Protein AF-A0A131YX85-F1 (afdb_monomer)

Nearest PDB structures (foldseek):
  8dk2-assembly1_D  TM=3.775E-01  e=1.292E+00  Pseudomonas aeruginosa PA14
  6ixg-assembly1_A  TM=3.673E-01  e=2.300E+00  Homo sapiens
  4wpe-assembly1_A-2  TM=2.202E-01  e=3.673E-01  Saccharomyces cerevisiae S288C
  6iko-assembly1_A  TM=3.487E-01  e=5.049E+00  Mus musculus
  8tn6-assembly1_C  TM=2.633E-01  e=2.837E+00  synthetic construct

Structure (mmCIF, N/CA/C/O backbone):
data_AF-A0A131YX85-F1
#
_entry.id   AF-A0A131YX85-F1
#
loop_
_atom_site.group_PDB
_atom_site.id
_atom_site.type_symbol
_atom_site.label_atom_id
_atom_site.label_alt_id
_atom_site.label_comp_id
_atom_site.label_asym_id
_atom_site.label_entity_id
_atom_site.label_seq_id
_atom_site.pdbx_PDB_ins_code
_atom_site.Cartn_x
_atom_site.Cartn_y
_atom_site.Cartn_z
_atom_site.occupancy
_atom_site.B_iso_or_equiv
_atom_site.auth_seq_id
_atom_site.auth_comp_id
_atom_site.auth_asym_id
_atom_site.auth_atom_id
_atom_site.pdbx_PDB_model_num
ATOM 1 N N . MET A 1 1 ? 19.824 -62.284 60.567 1.00 41.75 1 MET A N 1
ATOM 2 C CA . MET A 1 1 ? 19.293 -60.992 60.083 1.00 41.75 1 MET A CA 1
ATOM 3 C C . MET A 1 1 ? 18.328 -61.321 58.950 1.00 41.75 1 MET A C 1
ATOM 5 O O . MET A 1 1 ? 18.791 -61.709 57.891 1.00 41.75 1 MET A O 1
ATOM 9 N N . ALA A 1 2 ? 17.061 -61.621 59.259 1.00 42.94 2 ALA A N 1
ATOM 10 C CA . ALA A 1 2 ? 15.958 -60.656 59.433 1.00 42.94 2 ALA A CA 1
ATOM 11 C C . ALA A 1 2 ? 15.642 -59.951 58.097 1.00 42.94 2 ALA A C 1
ATOM 13 O O . ALA A 1 2 ? 16.543 -59.382 57.503 1.00 42.94 2 ALA A O 1
ATOM 14 N N . GLY A 1 3 ? 14.432 -59.958 57.547 1.00 40.06 3 GLY A N 1
ATOM 15 C CA . GLY A 1 3 ? 13.124 -60.400 58.019 1.00 40.06 3 GLY A CA 1
ATOM 16 C C . GLY A 1 3 ? 12.151 -60.382 56.831 1.00 40.06 3 GLY A C 1
ATOM 17 O O . GLY A 1 3 ? 12.438 -59.784 55.798 1.00 40.06 3 GLY A O 1
ATOM 18 N N . GLY A 1 4 ? 11.067 -61.137 56.973 1.00 39.84 4 GLY A N 1
ATOM 19 C CA . GLY A 1 4 ? 10.181 -61.584 55.903 1.00 39.84 4 GLY A CA 1
ATOM 20 C C . GLY A 1 4 ? 9.127 -60.594 55.352 1.00 39.84 4 GLY A C 1
ATOM 21 O O . GLY A 1 4 ? 9.205 -59.395 55.603 1.00 39.84 4 GLY A O 1
ATOM 22 N N . PRO A 1 5 ? 8.165 -61.144 54.573 1.00 71.44 5 PRO A N 1
ATOM 23 C CA . PRO A 1 5 ? 7.165 -60.491 53.696 1.00 71.44 5 PRO A CA 1
ATOM 24 C C . PRO A 1 5 ? 5.841 -60.244 54.493 1.00 71.44 5 PRO A C 1
ATOM 26 O O . PRO A 1 5 ? 5.974 -60.281 55.718 1.00 71.44 5 PRO A O 1
ATOM 29 N N . PRO A 1 6 ? 4.595 -60.001 53.974 1.00 61.91 6 PRO A N 1
ATOM 30 C CA . PRO A 1 6 ? 3.836 -60.679 52.885 1.00 61.91 6 PRO A CA 1
ATOM 31 C C . PRO A 1 6 ? 2.929 -59.673 52.078 1.00 61.91 6 PRO A C 1
ATOM 33 O O . PRO A 1 6 ? 3.099 -58.474 52.225 1.00 61.91 6 PRO A O 1
ATOM 36 N N . ASP A 1 7 ? 2.052 -59.964 51.105 1.00 42.88 7 ASP A N 1
ATOM 37 C CA . ASP A 1 7 ? 0.915 -60.885 51.126 1.00 42.88 7 ASP A CA 1
ATOM 38 C C . ASP A 1 7 ? 0.253 -61.097 49.742 1.00 42.88 7 ASP A C 1
ATOM 40 O O . ASP A 1 7 ? 0.271 -60.258 48.843 1.00 42.88 7 ASP A O 1
ATOM 44 N N . ARG A 1 8 ? -0.332 -62.290 49.625 1.00 42.41 8 ARG A N 1
ATOM 45 C CA . ARG A 1 8 ? -1.108 -62.929 48.534 1.00 42.41 8 ARG A CA 1
ATOM 46 C C . ARG A 1 8 ? -2.593 -62.442 48.549 1.00 42.41 8 ARG A C 1
ATOM 48 O O . ARG A 1 8 ? -2.890 -61.607 49.392 1.00 42.41 8 ARG A O 1
ATOM 55 N N . PRO A 1 9 ? -3.582 -62.983 47.771 1.00 49.41 9 PRO A N 1
ATOM 56 C CA . PRO A 1 9 ? -3.557 -64.124 46.843 1.00 49.41 9 PRO A CA 1
ATOM 57 C C . PRO A 1 9 ? -4.313 -63.980 45.493 1.00 49.41 9 PRO A C 1
ATOM 59 O O . PRO A 1 9 ? -5.070 -63.064 45.197 1.00 49.41 9 PRO A O 1
ATOM 62 N N . ALA A 1 10 ? -4.106 -65.043 44.714 1.00 38.31 10 ALA A N 1
ATOM 63 C CA . ALA A 1 10 ? -4.745 -65.519 43.495 1.00 38.31 10 ALA A CA 1
ATOM 64 C C . ALA A 1 10 ? -6.287 -65.614 43.458 1.00 38.31 10 ALA A C 1
ATOM 66 O O . ALA A 1 10 ? -6.910 -66.030 44.429 1.00 38.31 10 ALA A O 1
ATOM 67 N N . ARG A 1 11 ? -6.853 -65.498 42.243 1.00 37.72 11 ARG A N 1
ATOM 68 C CA . ARG A 1 11 ? -7.584 -66.591 41.549 1.00 37.72 11 ARG A CA 1
ATOM 69 C C . ARG A 1 11 ? -8.113 -66.119 40.185 1.00 37.72 11 ARG A C 1
ATOM 71 O O . ARG A 1 11 ? -9.105 -65.409 40.109 1.00 37.72 11 ARG A O 1
ATOM 78 N N . ARG A 1 12 ? -7.531 -66.607 39.087 1.00 35.62 12 ARG A N 1
ATOM 79 C CA . ARG A 1 12 ? -8.253 -66.775 37.813 1.00 35.62 12 ARG A CA 1
ATOM 80 C C . ARG A 1 12 ? -7.951 -68.168 37.280 1.00 35.62 12 ARG A C 1
ATOM 82 O O . ARG A 1 12 ? -6.865 -68.435 36.778 1.00 35.62 12 ARG A O 1
ATOM 89 N N . ARG A 1 13 ? -8.909 -69.078 37.459 1.00 40.47 13 ARG A N 1
ATOM 90 C CA . ARG A 1 13 ? -8.958 -70.360 36.756 1.00 40.47 13 ARG A CA 1
ATOM 91 C C . ARG A 1 13 ? -9.956 -70.221 35.605 1.00 40.47 13 ARG A C 1
ATOM 93 O O . ARG A 1 13 ? -11.100 -69.866 35.843 1.00 40.47 13 ARG A O 1
ATOM 100 N N . ARG A 1 14 ? -9.418 -70.437 34.402 1.00 37.84 14 ARG A N 1
ATOM 101 C CA . ARG A 1 14 ? -9.971 -71.064 33.186 1.00 37.84 14 ARG A CA 1
ATOM 102 C C . ARG A 1 14 ? -11.501 -71.097 33.002 1.00 37.84 14 ARG A C 1
ATOM 104 O O . ARG A 1 14 ? -12.204 -71.696 33.805 1.00 37.84 14 ARG A O 1
ATOM 111 N N . ALA A 1 15 ? -11.943 -70.575 31.854 1.00 44.00 15 ALA A N 1
ATOM 112 C CA . ALA A 1 15 ? -13.148 -71.023 31.144 1.00 44.00 15 ALA A CA 1
ATOM 113 C C . ALA A 1 15 ? -12.957 -72.464 30.612 1.00 44.00 15 ALA A C 1
ATOM 115 O O . ALA A 1 15 ? -11.804 -72.909 30.510 1.00 44.00 15 ALA A O 1
ATOM 116 N N . PRO A 1 16 ? -14.047 -73.196 30.309 1.00 51.34 16 PRO A N 1
ATOM 117 C CA . PRO A 1 16 ? -14.487 -73.266 28.905 1.00 51.34 16 PRO A CA 1
ATOM 118 C C . PRO A 1 16 ? -16.015 -73.410 28.657 1.00 51.34 16 PRO A C 1
ATOM 120 O O . PRO A 1 16 ? -16.741 -73.989 29.456 1.00 51.34 16 PRO A O 1
ATOM 123 N N . ASP A 1 17 ? -16.433 -72.854 27.514 1.00 33.94 17 ASP A N 1
ATOM 124 C CA . ASP A 1 17 ? -17.321 -73.361 26.443 1.00 33.94 17 ASP A CA 1
ATOM 125 C C . ASP A 1 17 ? -18.718 -73.999 26.696 1.00 33.94 17 ASP A C 1
ATOM 127 O O . ASP A 1 17 ? -18.818 -75.162 27.070 1.00 33.94 17 ASP A O 1
ATOM 131 N N . SER A 1 18 ? -19.749 -73.253 26.226 1.00 36.59 18 SER A N 1
ATOM 132 C CA . SER A 1 18 ? -20.886 -73.645 25.328 1.00 36.59 18 SER A CA 1
ATOM 133 C C . SER A 1 18 ? -22.015 -74.596 25.811 1.00 36.59 18 SER A C 1
ATOM 135 O O . SER A 1 18 ? -21.764 -75.410 26.692 1.00 36.59 18 SER A O 1
ATOM 137 N N . PRO A 1 19 ? -23.212 -74.687 25.151 1.00 52.66 19 PRO A N 1
ATOM 138 C CA . PRO A 1 19 ? -24.032 -73.774 24.298 1.00 52.66 19 PRO A CA 1
ATOM 139 C C . PRO A 1 19 ? -25.564 -73.857 24.688 1.00 52.66 19 PRO A C 1
ATOM 141 O O . PRO A 1 19 ? -25.837 -74.117 25.855 1.00 52.66 19 PRO A O 1
ATOM 144 N N . PRO A 1 20 ? -26.590 -73.851 23.789 1.00 52.00 20 PRO A N 1
ATOM 145 C CA . PRO A 1 20 ? -27.111 -72.860 22.814 1.00 52.00 20 PRO A CA 1
ATOM 146 C C . PRO A 1 20 ? -28.596 -72.441 23.065 1.00 52.00 20 PRO A C 1
ATOM 148 O O . PRO A 1 20 ? -29.259 -73.029 23.910 1.00 52.00 20 PRO A O 1
ATOM 151 N N . ALA A 1 21 ? -29.125 -71.494 22.257 1.00 34.28 21 ALA A N 1
ATOM 152 C CA . ALA A 1 21 ? -30.491 -71.433 21.652 1.00 34.28 21 ALA A CA 1
ATOM 153 C C . ALA A 1 21 ? -31.109 -70.016 21.690 1.00 34.28 21 ALA A C 1
ATOM 155 O O . ALA A 1 21 ? -30.924 -69.318 22.675 1.00 34.28 21 ALA A O 1
ATOM 156 N N . VAL A 1 22 ? -31.942 -69.511 20.771 1.00 34.50 22 VAL A N 1
ATOM 157 C CA . VAL A 1 22 ? -32.331 -69.733 19.358 1.00 34.50 22 VAL A CA 1
ATOM 158 C C . VAL A 1 22 ? -33.184 -68.491 18.989 1.00 34.50 22 VAL A C 1
ATOM 160 O O . VAL A 1 22 ? -33.892 -67.974 19.848 1.00 34.50 22 VAL A O 1
ATOM 163 N N . GLY A 1 23 ? -33.165 -68.065 17.716 1.00 32.31 23 GLY A N 1
ATOM 164 C CA . GLY A 1 23 ? -34.171 -67.175 17.092 1.00 32.31 23 GLY A CA 1
ATOM 165 C C . GLY A 1 23 ? -33.588 -65.835 16.630 1.00 32.31 23 GLY A C 1
ATOM 166 O O . GLY A 1 23 ? -33.359 -64.950 17.440 1.00 32.31 23 GLY A O 1
ATOM 167 N N . VAL A 1 24 ? -33.144 -65.667 15.377 1.00 38.16 24 VAL A N 1
ATOM 168 C CA . VAL A 1 24 ? -33.956 -65.402 14.165 1.00 38.16 24 VAL A CA 1
ATOM 169 C C . VAL A 1 24 ? -35.067 -64.387 14.434 1.00 38.16 24 VAL A C 1
ATOM 171 O O . VAL A 1 24 ? -36.087 -64.817 14.944 1.00 38.16 24 VAL A O 1
ATOM 174 N N . VAL A 1 25 ? -34.903 -63.112 14.035 1.00 36.34 25 VAL A N 1
ATOM 175 C CA . VAL A 1 25 ? -35.778 -62.439 13.043 1.00 36.34 25 VAL A CA 1
ATOM 176 C C . VAL A 1 25 ? -35.140 -61.143 12.496 1.00 36.34 25 VAL A C 1
ATOM 178 O O . VAL A 1 25 ? -34.625 -60.326 13.247 1.00 36.34 25 VAL A O 1
ATOM 181 N N . ALA A 1 26 ? -35.237 -61.003 11.170 1.00 35.31 26 ALA A N 1
ATOM 182 C CA . ALA A 1 26 ? -35.429 -59.807 10.339 1.00 35.31 26 ALA A CA 1
ATOM 183 C C . ALA A 1 26 ? -34.634 -58.507 10.583 1.00 35.31 26 ALA A C 1
ATOM 185 O O . ALA A 1 26 ? -34.803 -57.781 11.557 1.00 35.31 26 ALA A O 1
ATOM 186 N N . ALA A 1 27 ? -33.899 -58.145 9.529 1.00 38.91 27 ALA A N 1
ATOM 187 C CA . ALA A 1 27 ? -33.447 -56.800 9.228 1.00 38.91 27 ALA A CA 1
ATOM 188 C C . ALA A 1 27 ? -34.619 -55.802 9.177 1.00 38.91 27 ALA A C 1
ATOM 190 O O . ALA A 1 27 ? -35.550 -55.965 8.388 1.00 38.91 27 ALA A O 1
ATOM 191 N N . VAL A 1 28 ? -34.507 -54.732 9.962 1.00 37.94 28 VAL A N 1
ATOM 192 C CA . VAL A 1 28 ? -35.213 -53.467 9.750 1.00 37.94 28 VAL A CA 1
ATOM 193 C C . VAL A 1 28 ? -34.148 -52.381 9.664 1.00 37.94 28 VAL A C 1
ATOM 195 O O . VAL A 1 28 ? -33.242 -52.291 10.490 1.00 37.94 28 VAL A O 1
ATOM 198 N N . SER A 1 29 ? -34.202 -51.633 8.572 1.00 38.41 29 SER A N 1
ATOM 199 C CA . SER A 1 29 ? -33.261 -50.586 8.211 1.00 38.41 29 SER A CA 1
ATOM 200 C C . SER A 1 29 ? -33.495 -49.342 9.070 1.00 38.41 29 SER A C 1
ATOM 202 O O . SER A 1 29 ? -34.350 -48.528 8.740 1.00 38.41 29 SER A O 1
ATOM 204 N N . ASP A 1 30 ? -32.710 -49.163 10.130 1.00 34.19 30 ASP A N 1
ATOM 205 C CA . ASP A 1 30 ? -32.675 -47.901 10.872 1.00 34.19 30 ASP A CA 1
ATOM 206 C C . ASP A 1 30 ? -31.654 -46.952 10.236 1.00 34.19 30 ASP A C 1
ATOM 208 O O . ASP A 1 30 ? -30.456 -46.960 10.519 1.00 34.19 30 ASP A O 1
ATOM 212 N N . THR A 1 31 ? -32.147 -46.116 9.325 1.00 39.97 31 THR A N 1
ATOM 213 C CA . THR A 1 31 ? -31.456 -44.899 8.896 1.00 39.97 31 THR A CA 1
ATOM 214 C C . THR A 1 31 ? -31.424 -43.897 10.056 1.00 39.97 31 THR A C 1
ATOM 216 O O . THR A 1 31 ? -32.495 -43.517 10.538 1.00 39.97 31 THR A O 1
ATOM 219 N N . PRO A 1 32 ? -30.258 -43.382 10.486 1.00 40.50 32 PRO A N 1
ATOM 220 C CA . PRO A 1 32 ? -30.223 -42.268 11.421 1.00 40.50 32 PRO A CA 1
ATOM 221 C C . PRO A 1 32 ? -30.638 -40.984 10.690 1.00 40.50 32 PRO A C 1
ATOM 223 O O . PRO A 1 32 ? -29.873 -40.402 9.916 1.00 40.50 32 PRO A O 1
ATOM 226 N N . THR A 1 33 ? -31.871 -40.534 10.935 1.00 39.78 33 THR A N 1
ATOM 227 C CA . THR A 1 33 ? -32.371 -39.221 10.511 1.00 39.78 33 THR A CA 1
ATOM 228 C C . THR A 1 33 ? -31.504 -38.136 11.141 1.00 39.78 33 THR A C 1
ATOM 230 O O . THR A 1 33 ? -31.651 -37.773 12.305 1.00 39.78 33 THR A O 1
ATOM 233 N N . THR A 1 34 ? -30.565 -37.625 10.352 1.00 45.34 34 THR A N 1
ATOM 234 C CA . THR A 1 34 ? -29.759 -36.455 10.694 1.00 45.34 34 THR A CA 1
ATOM 235 C C . THR A 1 34 ? -30.680 -35.230 10.656 1.00 45.34 34 THR A C 1
ATOM 237 O O . THR A 1 34 ? -31.347 -35.025 9.636 1.00 45.34 34 THR A O 1
ATOM 240 N N . PRO A 1 35 ? -30.772 -34.404 11.713 1.00 41.81 35 PRO A N 1
ATOM 241 C CA . PRO A 1 35 ? -31.587 -33.200 11.650 1.00 41.81 35 PRO A CA 1
ATOM 242 C C . PRO A 1 35 ? -31.006 -32.243 10.601 1.00 41.81 35 PRO A C 1
ATOM 244 O O . PRO A 1 35 ? -29.828 -31.886 10.631 1.00 41.81 35 PRO A O 1
ATOM 247 N N . ARG A 1 36 ? -31.854 -31.854 9.641 1.00 43.75 36 ARG A N 1
ATOM 248 C CA . ARG A 1 36 ? -31.554 -30.859 8.603 1.00 43.75 36 ARG A CA 1
ATOM 249 C C . ARG A 1 36 ? -31.080 -29.549 9.255 1.00 43.75 36 ARG A C 1
ATOM 251 O O . ARG A 1 36 ? -31.761 -29.062 10.158 1.00 43.75 36 ARG A O 1
ATOM 258 N N . PRO A 1 37 ? -29.989 -28.926 8.779 1.00 42.47 37 PRO A N 1
ATOM 259 C CA . PRO A 1 37 ? -29.620 -27.593 9.228 1.00 42.47 37 PRO A CA 1
ATOM 260 C C . PRO A 1 37 ? -30.680 -26.587 8.761 1.00 42.47 37 PRO A C 1
ATOM 262 O O . PRO A 1 37 ? -31.010 -26.502 7.577 1.00 42.47 37 PRO A O 1
ATOM 265 N N . VAL A 1 38 ? -31.229 -25.843 9.718 1.00 45.50 38 VAL A N 1
ATOM 266 C CA . VAL A 1 38 ? -32.149 -24.726 9.488 1.00 45.50 38 VAL A CA 1
ATOM 267 C C . VAL A 1 38 ? -31.410 -23.643 8.685 1.00 45.50 38 VAL A C 1
ATOM 269 O O . VAL A 1 38 ? -30.264 -23.332 9.024 1.00 45.50 38 VAL A O 1
ATOM 272 N N . PRO A 1 39 ? -32.008 -23.049 7.634 1.00 40.41 39 PRO A N 1
ATOM 273 C CA . PRO A 1 39 ? -31.365 -21.974 6.891 1.00 40.41 39 PRO A CA 1
ATOM 274 C C . PRO A 1 39 ? -31.172 -20.768 7.812 1.00 40.41 39 PRO A C 1
ATOM 276 O O . PRO A 1 39 ? -32.140 -20.161 8.269 1.00 40.41 39 PRO A O 1
ATOM 279 N N . LEU A 1 40 ? -29.918 -20.416 8.095 1.00 41.22 40 LEU A N 1
ATOM 280 C CA . LEU A 1 40 ? -29.587 -19.158 8.752 1.00 41.22 40 LEU A CA 1
ATOM 281 C C . LEU A 1 40 ? -30.067 -18.018 7.852 1.00 41.22 40 LEU A C 1
ATOM 283 O O . LEU A 1 40 ? -29.498 -17.763 6.786 1.00 41.22 40 LEU A O 1
ATOM 287 N N . HIS A 1 41 ? -31.128 -17.343 8.295 1.00 43.66 41 HIS A N 1
ATOM 288 C CA . HIS A 1 41 ? -31.527 -16.046 7.776 1.00 43.66 41 HIS A CA 1
ATOM 289 C C . HIS A 1 41 ? -30.284 -15.171 7.625 1.00 43.66 41 HIS A C 1
ATOM 291 O O . HIS A 1 41 ? -29.481 -15.045 8.552 1.00 43.66 41 HIS A O 1
ATOM 297 N N . HIS A 1 42 ? -30.123 -14.603 6.432 1.00 42.81 42 HIS A N 1
ATOM 298 C CA . HIS A 1 42 ? -29.085 -13.638 6.115 1.00 42.81 42 HIS A CA 1
ATOM 299 C C . HIS A 1 42 ? -29.148 -12.494 7.127 1.00 42.81 42 HIS A C 1
ATOM 301 O O . HIS A 1 42 ? -29.971 -11.589 7.010 1.00 42.81 42 HIS A O 1
ATOM 307 N N . GLN A 1 43 ? -28.291 -12.552 8.146 1.00 39.66 43 GLN A N 1
ATOM 308 C CA . GLN A 1 43 ? -28.036 -11.406 8.994 1.00 39.66 43 GLN A CA 1
ATOM 309 C C . GLN A 1 43 ? -27.352 -10.373 8.112 1.00 39.66 43 GLN A C 1
ATOM 311 O O . GLN A 1 43 ? -26.188 -10.517 7.730 1.00 39.66 43 GLN A O 1
ATOM 316 N N . SER A 1 44 ? -28.123 -9.361 7.733 1.00 42.94 44 SER A N 1
ATOM 317 C CA . SER A 1 44 ? -27.642 -8.154 7.088 1.00 42.94 44 SER A CA 1
ATOM 318 C C . SER A 1 44 ? -26.395 -7.672 7.821 1.00 42.94 44 SER A C 1
ATOM 320 O O . SER A 1 44 ? -26.433 -7.371 9.015 1.00 42.94 44 SER A O 1
ATOM 322 N N . ARG A 1 45 ? -25.277 -7.648 7.092 1.00 38.19 45 ARG A N 1
ATOM 323 C CA . ARG A 1 45 ? -23.991 -7.093 7.514 1.00 38.19 45 ARG A CA 1
ATOM 324 C C . ARG A 1 45 ? -24.246 -5.782 8.271 1.00 38.19 45 ARG A C 1
ATOM 326 O O . ARG A 1 45 ? -24.851 -4.892 7.673 1.00 38.19 45 ARG A O 1
ATOM 333 N N . PRO A 1 46 ? -23.815 -5.626 9.538 1.00 41.03 46 PRO A N 1
ATOM 334 C CA . PRO A 1 46 ? -23.983 -4.362 10.235 1.00 41.03 46 PRO A CA 1
ATOM 335 C C . PRO A 1 46 ? -23.265 -3.286 9.422 1.00 41.03 46 PRO A C 1
ATOM 337 O O . PRO A 1 46 ? -22.050 -3.347 9.213 1.00 41.03 46 PRO A O 1
ATOM 340 N N . SER A 1 47 ? -24.043 -2.344 8.889 1.00 45.66 47 SER A N 1
ATOM 341 C CA . SER A 1 47 ? -23.527 -1.183 8.183 1.00 45.66 47 SER A CA 1
ATOM 342 C C . SER A 1 47 ? -22.591 -0.450 9.134 1.00 45.66 47 SER A C 1
ATOM 344 O O . SER A 1 47 ? -23.010 -0.005 10.206 1.00 45.66 47 SER A O 1
ATOM 346 N N . LEU A 1 48 ? -21.313 -0.376 8.763 1.00 52.19 48 LEU A N 1
ATOM 347 C CA . LEU A 1 48 ? -20.325 0.426 9.471 1.00 52.19 48 LEU A CA 1
ATOM 348 C C . LEU A 1 48 ? -20.882 1.852 9.631 1.00 52.19 48 LEU A C 1
ATOM 350 O O . LEU A 1 48 ? -21.442 2.377 8.665 1.00 52.19 48 LEU A O 1
ATOM 354 N N . PRO A 1 49 ? -20.750 2.485 10.810 1.00 47.88 49 PRO A N 1
ATOM 355 C CA . PRO A 1 49 ? -21.084 3.895 10.940 1.00 47.88 49 PRO A CA 1
ATOM 356 C C . PRO A 1 49 ? -20.260 4.681 9.917 1.00 47.88 49 PRO A C 1
ATOM 358 O O . PRO A 1 49 ? -19.073 4.398 9.724 1.00 47.88 49 PRO A O 1
ATOM 361 N N . ALA A 1 50 ? -20.916 5.621 9.231 1.00 48.31 50 ALA A N 1
ATOM 362 C CA . ALA A 1 50 ? -20.280 6.483 8.245 1.00 48.31 50 ALA A CA 1
ATOM 363 C C . ALA A 1 50 ? -18.995 7.094 8.838 1.00 48.31 50 ALA A C 1
ATOM 365 O O . ALA A 1 50 ? -18.993 7.464 10.018 1.00 48.31 50 ALA A O 1
ATOM 366 N N . PRO A 1 51 ? -17.895 7.156 8.067 1.00 48.75 51 PRO A N 1
ATOM 367 C CA . PRO A 1 51 ? -16.621 7.622 8.588 1.00 48.75 51 PRO A CA 1
ATOM 368 C C . PRO A 1 51 ? -16.773 9.039 9.142 1.00 48.75 51 PRO A C 1
ATOM 370 O O . PRO A 1 51 ? -17.472 9.875 8.566 1.00 48.75 51 PRO A O 1
ATOM 373 N N . ALA A 1 52 ? -16.125 9.276 10.284 1.00 55.06 52 ALA A N 1
ATOM 374 C CA . ALA A 1 52 ? -16.025 10.588 10.897 1.00 55.06 52 ALA A CA 1
ATOM 375 C C . ALA A 1 52 ? -15.555 11.606 9.849 1.00 55.06 52 ALA A C 1
ATOM 377 O O . ALA A 1 52 ? -14.509 11.413 9.240 1.00 55.06 52 ALA A O 1
ATOM 378 N N . ASP A 1 53 ? -16.370 12.643 9.656 1.00 52.66 53 ASP A N 1
ATOM 379 C CA . ASP A 1 53 ? -16.133 13.832 8.838 1.00 52.66 53 ASP A CA 1
ATOM 380 C C . ASP A 1 53 ? -15.417 13.581 7.484 1.00 52.66 53 ASP A C 1
ATOM 382 O O . ASP A 1 53 ? -14.181 13.575 7.419 1.00 52.66 53 ASP A O 1
ATOM 386 N N . PRO A 1 54 ? -16.159 13.435 6.366 1.00 55.00 54 PRO A N 1
ATOM 387 C CA . PRO A 1 54 ? -15.585 13.166 5.045 1.00 55.00 54 PRO A CA 1
ATOM 388 C C . PRO A 1 54 ? -14.637 14.264 4.539 1.00 55.00 54 PRO A C 1
ATOM 390 O O . PRO A 1 54 ? -14.034 14.091 3.482 1.00 55.00 54 PRO A O 1
ATOM 393 N N . PHE A 1 55 ? -14.497 15.387 5.252 1.00 54.06 55 PHE A N 1
ATOM 394 C CA . PHE A 1 55 ? -13.551 16.452 4.937 1.00 54.06 55 PHE A CA 1
ATOM 395 C C . PHE A 1 55 ? -12.137 16.217 5.487 1.00 54.06 55 PHE A C 1
ATOM 397 O O . PHE A 1 55 ? -11.186 16.710 4.883 1.00 54.06 55 PHE A O 1
ATOM 404 N N . ARG A 1 56 ? -11.951 15.436 6.564 1.00 57.59 56 ARG A N 1
ATOM 405 C CA . ARG A 1 56 ? -10.644 15.335 7.252 1.00 57.59 56 ARG A CA 1
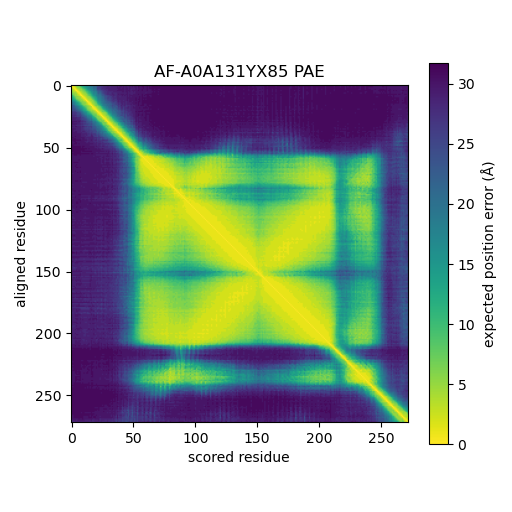ATOM 406 C C . ARG A 1 56 ? -9.573 14.530 6.515 1.00 57.59 56 ARG A C 1
ATOM 408 O O . ARG A 1 56 ? -8.399 14.660 6.845 1.00 57.59 56 ARG A O 1
ATOM 415 N N . PHE A 1 57 ? -9.951 13.743 5.509 1.00 64.12 57 PHE A N 1
ATOM 416 C CA . PHE A 1 57 ? -9.019 12.874 4.779 1.00 64.12 57 PHE A CA 1
ATOM 417 C C . PHE A 1 57 ? -8.983 13.105 3.265 1.00 64.12 57 PHE A C 1
ATOM 419 O O . PHE A 1 57 ? -8.161 12.490 2.593 1.00 64.12 57 PHE A O 1
ATOM 426 N N . ARG A 1 58 ? -9.773 14.043 2.714 1.00 76.12 58 ARG A N 1
ATOM 427 C CA . ARG A 1 58 ? -9.799 14.290 1.256 1.00 76.12 58 ARG A CA 1
ATOM 428 C C . ARG A 1 58 ? -8.434 14.618 0.669 1.00 76.12 58 ARG A C 1
ATOM 430 O O . ARG A 1 58 ? -8.129 14.193 -0.439 1.00 76.12 58 ARG A O 1
ATOM 437 N N . GLU A 1 59 ? -7.633 15.397 1.386 1.00 76.44 59 GLU A N 1
ATOM 438 C CA . GLU A 1 59 ? -6.293 15.764 0.930 1.00 76.44 59 GLU A CA 1
ATOM 439 C C . GLU A 1 59 ? -5.359 14.546 0.905 1.00 76.44 59 GLU A C 1
ATOM 441 O O . GLU A 1 59 ? -4.634 14.336 -0.064 1.00 76.44 59 GLU A O 1
ATOM 446 N N . MET A 1 60 ? -5.441 13.688 1.923 1.00 75.62 60 MET A N 1
ATOM 447 C CA . MET A 1 60 ? -4.684 12.438 1.994 1.00 75.62 60 MET A CA 1
ATOM 448 C C . MET A 1 60 ? -5.110 11.449 0.901 1.00 75.62 60 MET A C 1
ATOM 450 O O . MET A 1 60 ? -4.254 10.818 0.275 1.00 75.62 60 MET A O 1
ATOM 454 N N . ASP A 1 61 ? -6.409 11.352 0.624 1.00 80.12 61 ASP A N 1
ATOM 455 C CA . ASP A 1 61 ? -6.949 10.523 -0.454 1.00 80.12 61 ASP A CA 1
ATOM 456 C C . ASP A 1 61 ? -6.470 11.037 -1.818 1.00 80.12 61 ASP A C 1
ATOM 458 O O . ASP A 1 61 ? -5.955 10.265 -2.627 1.00 80.12 61 ASP A O 1
ATOM 462 N N . ALA A 1 62 ? -6.524 12.354 -2.045 1.00 82.31 62 ALA A N 1
ATOM 463 C CA . ALA A 1 62 ? -6.023 12.979 -3.267 1.00 82.31 62 ALA A CA 1
ATOM 464 C C . ALA A 1 62 ? -4.513 12.748 -3.458 1.00 82.31 62 ALA A C 1
ATOM 466 O O . ALA A 1 62 ? -4.070 12.392 -4.551 1.00 82.31 62 ALA A O 1
ATOM 467 N N . LEU A 1 63 ? -3.710 12.896 -2.399 1.00 79.94 63 LEU A N 1
ATOM 468 C CA . LEU A 1 63 ? -2.275 12.592 -2.423 1.00 79.94 63 LEU A CA 1
ATOM 469 C C . LEU A 1 63 ? -2.015 11.112 -2.736 1.00 79.94 63 LEU A C 1
ATOM 471 O O . LEU A 1 63 ? -1.126 10.796 -3.530 1.00 79.94 63 LEU A O 1
ATOM 475 N N . THR A 1 64 ? -2.816 10.207 -2.173 1.00 83.12 64 THR A N 1
ATOM 476 C CA . THR A 1 64 ? -2.733 8.767 -2.448 1.00 83.12 64 THR A CA 1
ATOM 477 C C . THR A 1 64 ? -3.057 8.464 -3.911 1.00 83.12 64 THR A C 1
ATOM 479 O O . THR A 1 64 ? -2.292 7.771 -4.588 1.00 83.12 64 THR A O 1
ATOM 482 N N . GLU A 1 65 ? -4.139 9.030 -4.446 1.00 85.69 65 GLU A N 1
ATOM 483 C CA . GLU A 1 65 ? -4.514 8.885 -5.855 1.00 85.69 65 GLU A CA 1
ATOM 484 C C . GLU A 1 65 ? -3.431 9.423 -6.798 1.00 85.69 65 GLU A C 1
ATOM 486 O O . GLU A 1 65 ? -3.079 8.760 -7.784 1.00 85.69 65 GLU A O 1
ATOM 491 N N . MET A 1 66 ? -2.861 10.590 -6.480 1.00 84.88 66 MET A N 1
ATOM 492 C CA . MET A 1 66 ? -1.735 11.163 -7.219 1.00 84.88 66 MET A CA 1
ATOM 493 C C . MET A 1 66 ? -0.509 10.246 -7.175 1.00 84.88 66 MET A C 1
ATOM 495 O O . MET A 1 66 ? 0.105 10.007 -8.217 1.00 84.88 66 MET A O 1
ATOM 499 N N . GLY A 1 67 ? -0.186 9.664 -6.017 1.00 85.06 67 GLY A N 1
ATOM 500 C CA . GLY A 1 67 ? 0.883 8.672 -5.876 1.00 85.06 67 GLY A CA 1
ATOM 501 C C . GLY A 1 67 ? 0.665 7.448 -6.772 1.00 85.06 67 GLY A C 1
ATOM 502 O O . GLY A 1 67 ? 1.540 7.073 -7.557 1.00 85.06 67 GLY A O 1
ATOM 503 N N . VAL A 1 68 ? -0.544 6.876 -6.767 1.00 86.12 68 VAL A N 1
ATOM 504 C CA . VAL A 1 68 ? -0.898 5.734 -7.630 1.00 86.12 68 VAL A CA 1
ATOM 505 C C . VAL A 1 68 ? -0.817 6.106 -9.116 1.00 86.12 68 VAL A C 1
ATOM 507 O O . VAL A 1 68 ? -0.364 5.304 -9.944 1.00 86.12 68 VAL A O 1
ATOM 510 N N . ALA A 1 69 ? -1.248 7.312 -9.493 1.00 87.50 69 ALA A N 1
ATOM 511 C CA . ALA A 1 69 ? -1.109 7.817 -10.856 1.00 87.50 69 ALA A CA 1
ATOM 512 C C . ALA A 1 69 ? 0.368 7.942 -11.266 1.00 87.50 69 ALA A C 1
ATOM 514 O O . ALA A 1 69 ? 0.745 7.456 -12.337 1.00 87.50 69 ALA A O 1
ATOM 515 N N . TYR A 1 70 ? 1.208 8.491 -10.389 1.00 87.56 70 TYR A N 1
ATOM 516 C CA . TYR A 1 70 ? 2.646 8.616 -10.606 1.00 87.56 70 TYR A CA 1
ATOM 517 C C . TYR A 1 70 ? 3.330 7.249 -10.752 1.00 87.56 70 TYR A C 1
ATOM 519 O O . TYR A 1 70 ? 4.072 7.017 -11.707 1.00 87.56 70 TYR A O 1
ATOM 527 N N . ALA A 1 71 ? 3.011 6.277 -9.895 1.00 87.75 71 ALA A N 1
ATOM 528 C CA . ALA A 1 71 ? 3.545 4.920 -10.014 1.00 87.75 71 ALA A CA 1
ATOM 529 C C . ALA A 1 71 ? 3.156 4.248 -11.341 1.00 87.75 71 ALA A C 1
ATOM 531 O O . ALA A 1 71 ? 3.984 3.603 -11.993 1.00 87.75 71 ALA A O 1
ATOM 532 N N . ARG A 1 72 ? 1.902 4.417 -11.786 1.00 89.88 72 ARG A N 1
ATOM 533 C CA . ARG A 1 72 ? 1.458 3.944 -13.109 1.00 89.88 72 ARG A CA 1
ATOM 534 C C . ARG A 1 72 ? 2.241 4.613 -14.232 1.00 89.88 72 ARG A C 1
ATOM 536 O O . ARG A 1 72 ? 2.635 3.938 -15.182 1.00 89.88 72 ARG A O 1
ATOM 543 N N . GLN A 1 73 ? 2.493 5.910 -14.118 1.00 88.44 73 GLN A N 1
ATOM 544 C CA . GLN A 1 73 ? 3.282 6.656 -15.087 1.00 88.44 73 GLN A CA 1
ATOM 545 C C . GLN A 1 73 ? 4.714 6.121 -15.191 1.00 88.44 73 GLN A C 1
ATOM 547 O O . GLN A 1 73 ? 5.158 5.838 -16.303 1.00 88.44 73 GLN A O 1
ATOM 552 N N . VAL A 1 74 ? 5.404 5.912 -14.068 1.00 91.00 74 VAL A N 1
ATOM 553 C CA . VAL A 1 74 ? 6.764 5.344 -14.045 1.00 91.00 74 VAL A CA 1
ATOM 554 C C . VAL A 1 74 ? 6.793 3.986 -14.749 1.00 91.00 74 VAL A C 1
ATOM 556 O O . VAL A 1 74 ? 7.611 3.770 -15.643 1.00 91.00 74 VAL A O 1
ATOM 559 N N . ARG A 1 75 ? 5.834 3.096 -14.453 1.00 90.00 75 ARG A N 1
ATOM 560 C CA . ARG A 1 75 ? 5.726 1.789 -15.129 1.00 90.00 75 ARG A CA 1
ATOM 561 C C . ARG A 1 75 ? 5.463 1.912 -16.629 1.00 90.00 75 ARG A C 1
ATOM 563 O O . ARG A 1 75 ? 5.993 1.117 -17.402 1.00 90.00 75 ARG A O 1
ATOM 570 N N . ASN A 1 76 ? 4.646 2.875 -17.054 1.00 90.56 76 ASN A N 1
ATOM 571 C CA . ASN A 1 76 ? 4.363 3.109 -18.471 1.00 90.56 76 ASN A CA 1
ATOM 572 C C . ASN A 1 76 ? 5.603 3.614 -19.215 1.00 90.56 76 ASN A C 1
ATOM 574 O O . ASN A 1 76 ? 5.879 3.143 -20.317 1.00 90.56 76 ASN A O 1
ATOM 578 N N . VAL A 1 77 ? 6.361 4.534 -18.608 1.00 89.62 77 VAL A N 1
ATOM 579 C CA . VAL A 1 77 ? 7.635 5.016 -19.158 1.00 89.62 77 VAL A CA 1
ATOM 580 C C . VAL A 1 77 ? 8.624 3.860 -19.263 1.00 89.62 77 VAL A C 1
ATOM 582 O O . VAL A 1 77 ? 9.146 3.626 -20.348 1.00 89.62 77 VAL A O 1
ATOM 585 N N . ARG A 1 78 ? 8.795 3.073 -18.197 1.00 91.00 78 ARG A N 1
ATOM 586 C CA . ARG A 1 78 ? 9.656 1.883 -18.182 1.00 91.00 78 ARG A CA 1
ATOM 587 C C . ARG A 1 78 ? 9.300 0.891 -19.290 1.00 91.00 78 ARG A C 1
ATOM 589 O O . ARG A 1 78 ? 10.163 0.503 -20.071 1.00 91.00 78 ARG A O 1
ATOM 596 N N . ARG A 1 79 ? 8.011 0.566 -19.451 1.00 89.00 79 ARG A N 1
ATOM 597 C CA . ARG A 1 79 ? 7.522 -0.271 -20.563 1.00 89.00 79 ARG A CA 1
ATOM 598 C C . ARG A 1 79 ? 7.812 0.335 -21.934 1.00 89.00 79 ARG A C 1
ATOM 600 O O . ARG A 1 79 ? 8.167 -0.394 -22.851 1.00 89.00 79 ARG A O 1
ATOM 607 N N . ALA A 1 80 ? 7.651 1.645 -22.102 1.00 86.62 80 ALA A N 1
ATOM 608 C CA . ALA A 1 80 ? 7.920 2.309 -23.375 1.00 86.62 80 ALA A CA 1
ATOM 609 C C . ALA A 1 80 ? 9.415 2.293 -23.725 1.00 86.62 80 ALA A C 1
ATOM 611 O O . ALA A 1 80 ? 9.759 2.019 -24.878 1.00 86.62 80 ALA A O 1
ATOM 612 N N . VAL A 1 81 ? 10.273 2.556 -22.734 1.00 84.38 81 VAL A N 1
ATOM 613 C CA . VAL A 1 81 ? 11.733 2.545 -22.867 1.00 84.38 81 VAL A CA 1
ATOM 614 C C . VAL A 1 81 ? 12.209 1.135 -23.204 1.00 84.38 81 VAL A C 1
ATOM 616 O O . VAL A 1 81 ? 12.887 0.962 -24.206 1.00 84.38 81 VAL A O 1
ATOM 619 N N . LEU A 1 82 ? 11.777 0.120 -22.453 1.00 85.25 82 LEU A N 1
ATOM 620 C CA . LEU A 1 82 ? 12.278 -1.253 -22.574 1.00 85.25 82 LEU A CA 1
ATOM 621 C C . LEU A 1 82 ? 11.503 -2.159 -23.543 1.00 85.25 82 LEU A C 1
ATOM 623 O O . LEU A 1 82 ? 11.783 -3.351 -23.620 1.00 85.25 82 LEU A O 1
ATOM 627 N N . ALA A 1 83 ? 10.541 -1.636 -24.303 1.00 83.12 83 ALA A N 1
ATOM 628 C CA . ALA A 1 83 ? 9.699 -2.470 -25.167 1.00 83.12 83 ALA A CA 1
ATOM 629 C C . ALA A 1 83 ? 10.449 -3.178 -26.316 1.00 83.12 83 ALA A C 1
ATOM 631 O O . ALA A 1 83 ? 9.895 -4.098 -26.904 1.00 83.12 83 ALA A O 1
ATOM 632 N N . ASP A 1 84 ? 11.675 -2.764 -26.655 1.00 82.56 84 ASP A N 1
ATOM 633 C CA . ASP A 1 84 ? 12.517 -3.451 -27.648 1.00 82.56 84 ASP A CA 1
ATOM 634 C C . ASP A 1 84 ? 13.970 -3.557 -27.157 1.00 82.56 84 ASP A C 1
ATOM 636 O O . ASP A 1 84 ? 14.894 -2.934 -27.683 1.00 82.56 84 ASP A O 1
ATOM 640 N N . THR A 1 85 ? 14.174 -4.332 -26.089 1.00 82.56 85 THR A N 1
ATOM 641 C CA . THR A 1 85 ? 15.507 -4.587 -25.516 1.00 82.56 85 THR A CA 1
ATOM 642 C C . THR A 1 85 ? 16.488 -5.170 -26.535 1.00 82.56 85 THR A C 1
ATOM 644 O O . THR A 1 85 ? 17.684 -4.899 -26.441 1.00 82.56 85 THR A O 1
ATOM 647 N N . GLY A 1 86 ? 16.010 -5.919 -27.535 1.00 83.44 86 GLY A N 1
ATOM 648 C CA . GLY A 1 86 ? 16.832 -6.463 -28.618 1.00 83.44 86 GLY A CA 1
ATOM 649 C C . GLY A 1 86 ? 17.430 -5.381 -29.521 1.00 83.44 86 GLY A C 1
ATOM 650 O O . GLY A 1 86 ? 18.624 -5.429 -29.824 1.00 83.44 86 GLY A O 1
ATOM 651 N N . ALA A 1 87 ? 16.641 -4.379 -29.916 1.00 83.19 87 ALA A N 1
ATOM 652 C CA . ALA A 1 87 ? 17.149 -3.229 -30.663 1.00 83.19 87 ALA A CA 1
ATOM 653 C C . ALA A 1 87 ? 18.078 -2.352 -29.815 1.00 83.19 87 ALA A C 1
ATOM 655 O O . ALA A 1 87 ? 19.121 -1.918 -30.303 1.00 83.19 87 ALA A O 1
ATOM 656 N N . LEU A 1 88 ? 17.747 -2.124 -28.539 1.00 84.31 88 LEU A N 1
ATOM 657 C CA . LEU A 1 88 ? 18.567 -1.283 -27.659 1.00 84.31 88 LEU A CA 1
ATOM 658 C C . LEU A 1 88 ? 19.963 -1.882 -27.408 1.00 84.31 88 LEU A C 1
ATOM 660 O O . LEU A 1 88 ? 20.936 -1.145 -27.277 1.00 84.31 88 LEU A O 1
ATOM 664 N N . ARG A 1 89 ? 20.106 -3.214 -27.416 1.00 83.56 89 ARG A N 1
ATOM 665 C CA . ARG A 1 89 ? 21.418 -3.888 -27.315 1.00 83.56 89 ARG A CA 1
ATOM 666 C C . ARG A 1 89 ? 22.343 -3.653 -28.505 1.00 83.56 89 ARG A C 1
ATOM 668 O O . ARG A 1 89 ? 23.551 -3.855 -28.376 1.00 83.56 89 ARG A O 1
ATOM 675 N N . GLN A 1 90 ? 21.786 -3.253 -29.646 1.00 85.25 90 GLN A N 1
ATOM 676 C CA . GLN A 1 90 ? 22.546 -2.927 -30.854 1.00 85.25 90 GLN A CA 1
ATOM 677 C C . GLN A 1 90 ? 23.107 -1.500 -30.809 1.00 85.25 90 GLN A C 1
ATOM 679 O O . GLN A 1 90 ? 23.838 -1.107 -31.715 1.00 85.25 90 GLN A O 1
ATOM 684 N N . PHE A 1 91 ? 22.771 -0.712 -29.780 1.00 84.81 91 PHE A N 1
ATOM 685 C CA . PHE A 1 91 ? 23.359 0.608 -29.584 1.00 84.81 91 PHE A CA 1
ATOM 686 C C . PHE A 1 91 ? 24.858 0.516 -29.288 1.00 84.81 91 PHE A C 1
ATOM 688 O O . PHE A 1 91 ? 25.380 -0.507 -28.839 1.00 84.81 91 PHE A O 1
ATOM 695 N N . THR A 1 92 ? 25.549 1.629 -29.534 1.00 88.62 92 THR A N 1
ATOM 696 C CA . THR A 1 92 ? 26.953 1.809 -29.158 1.00 88.62 92 THR A CA 1
ATOM 697 C C . THR A 1 92 ? 27.127 1.684 -27.643 1.00 88.62 92 THR A C 1
ATOM 699 O O . THR A 1 92 ? 26.166 1.820 -26.884 1.00 88.62 92 THR A O 1
ATOM 702 N N . SER A 1 93 ? 28.361 1.454 -27.183 1.00 87.50 93 SER A N 1
ATOM 703 C CA . SER A 1 93 ? 28.656 1.337 -25.746 1.00 87.50 93 SER A CA 1
ATOM 704 C C . SER A 1 93 ? 28.104 2.517 -24.916 1.00 87.50 93 SER A C 1
ATOM 706 O O . SER A 1 93 ? 27.360 2.256 -23.967 1.00 87.50 93 SER A O 1
ATOM 708 N N . PRO A 1 94 ? 28.301 3.796 -25.313 1.00 89.62 94 PRO A N 1
ATOM 709 C CA . PRO A 1 94 ? 27.694 4.928 -24.605 1.00 89.62 94 PRO A CA 1
ATOM 710 C C . PRO A 1 94 ? 26.159 4.906 -24.623 1.00 89.62 94 PRO A C 1
ATOM 712 O O . PRO A 1 94 ? 25.524 5.196 -23.615 1.00 89.62 94 PRO A O 1
ATOM 715 N N . GLY A 1 95 ? 25.546 4.512 -25.746 1.00 87.06 95 GLY A N 1
ATOM 716 C CA . GLY A 1 95 ? 24.089 4.407 -25.858 1.00 87.06 95 GLY A CA 1
ATOM 717 C C . GLY A 1 95 ? 23.497 3.314 -24.966 1.00 87.06 95 GLY A C 1
ATOM 718 O O . GLY A 1 95 ? 22.432 3.507 -24.387 1.00 87.06 95 GLY A O 1
ATOM 719 N N . ARG A 1 96 ? 24.193 2.181 -24.805 1.00 87.75 96 ARG A N 1
ATOM 720 C CA . ARG A 1 96 ? 23.776 1.119 -23.877 1.00 87.75 96 ARG A CA 1
ATOM 721 C C . ARG A 1 96 ? 23.911 1.534 -22.417 1.00 87.75 96 ARG A C 1
ATOM 723 O O . ARG A 1 96 ? 23.028 1.203 -21.631 1.00 87.75 96 ARG A O 1
ATOM 730 N N . LYS A 1 97 ? 24.970 2.274 -22.078 1.00 89.62 97 LYS A N 1
ATOM 731 C CA . LYS A 1 97 ? 25.163 2.833 -20.735 1.00 89.62 97 LYS A CA 1
ATOM 732 C C . LYS A 1 97 ? 24.057 3.833 -20.380 1.00 89.62 97 LYS A C 1
ATOM 734 O O . LYS A 1 97 ? 23.474 3.733 -19.311 1.00 89.62 97 LYS A O 1
ATOM 739 N N . ALA A 1 98 ? 23.674 4.706 -21.313 1.00 90.31 98 ALA A N 1
ATOM 740 C CA . ALA A 1 98 ? 22.562 5.637 -21.105 1.00 90.31 98 ALA A CA 1
ATOM 741 C C . ALA A 1 98 ? 21.216 4.922 -20.85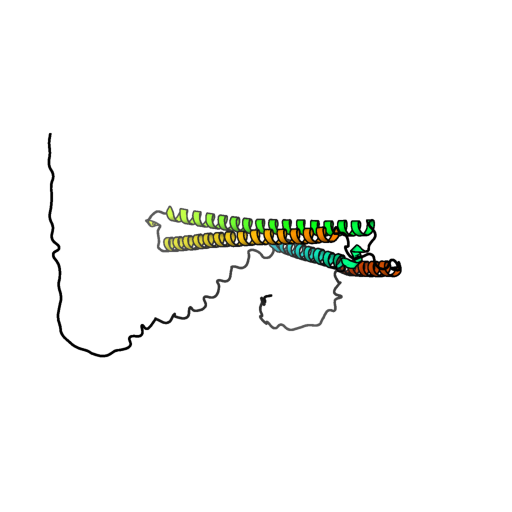4 1.00 90.31 98 ALA A C 1
ATOM 743 O O . ALA A 1 98 ? 20.402 5.386 -20.062 1.00 90.31 98 ALA A O 1
ATOM 744 N N . VAL A 1 99 ? 20.964 3.780 -21.509 1.00 90.12 99 VAL A N 1
ATOM 745 C CA . VAL A 1 99 ? 19.767 2.960 -21.234 1.00 90.12 99 VAL A CA 1
ATOM 746 C C . VAL A 1 99 ? 19.820 2.347 -19.831 1.00 90.12 99 VAL A C 1
ATOM 748 O O . VAL A 1 99 ? 18.786 2.292 -19.170 1.00 90.12 99 VAL A O 1
ATOM 751 N N . GLU A 1 100 ? 21.000 1.920 -19.373 1.00 92.06 100 GLU A N 1
ATOM 752 C CA . GLU A 1 100 ? 21.203 1.415 -18.008 1.00 92.06 100 GLU A CA 1
ATOM 753 C C . GLU A 1 100 ? 20.921 2.488 -16.956 1.00 92.06 100 GLU A C 1
ATOM 755 O O . GLU A 1 100 ? 20.117 2.247 -16.062 1.00 92.06 100 GLU A O 1
ATOM 760 N N . GLU A 1 101 ? 21.470 3.691 -17.123 1.00 93.69 101 GLU A N 1
ATOM 761 C CA . GLU A 1 101 ? 21.239 4.823 -16.214 1.00 93.69 101 GLU A CA 1
ATOM 762 C C . GLU A 1 101 ? 19.748 5.209 -16.132 1.00 93.69 101 GLU A C 1
ATOM 764 O O . GLU A 1 101 ? 19.215 5.468 -15.051 1.00 93.69 101 GLU A O 1
ATOM 769 N N . VAL A 1 102 ? 19.037 5.207 -17.268 1.00 92.12 102 VAL A N 1
ATOM 770 C CA . VAL A 1 102 ? 17.590 5.487 -17.301 1.00 92.12 102 VAL A CA 1
ATOM 771 C C . VAL A 1 102 ? 16.794 4.404 -16.575 1.00 92.12 102 VAL A C 1
ATOM 773 O O . VAL A 1 102 ? 15.875 4.719 -15.816 1.00 92.12 102 VAL A O 1
ATOM 776 N N . GLU A 1 103 ? 17.109 3.134 -16.815 1.00 93.19 103 GLU A N 1
ATOM 777 C CA . GLU A 1 103 ? 16.410 2.018 -16.181 1.00 93.19 103 GLU A CA 1
ATOM 778 C C . GLU A 1 103 ? 16.672 1.958 -14.671 1.00 93.19 103 GLU A C 1
ATOM 780 O O . GLU A 1 103 ? 15.734 1.761 -13.897 1.00 93.19 103 GLU A O 1
ATOM 785 N N . GLU A 1 104 ? 17.912 2.196 -14.245 1.00 95.38 104 GLU A N 1
ATOM 786 C CA . GLU A 1 104 ? 18.284 2.309 -12.834 1.00 95.38 104 GLU A CA 1
ATOM 787 C C . GLU A 1 104 ? 17.521 3.450 -12.148 1.00 95.38 104 GLU A C 1
ATOM 789 O O . GLU A 1 104 ? 16.922 3.250 -11.089 1.00 95.38 104 GLU A O 1
ATOM 794 N N . GLY A 1 105 ? 17.443 4.623 -12.785 1.00 95.25 105 GLY A N 1
ATOM 795 C CA . GLY A 1 105 ? 16.664 5.751 -12.275 1.00 95.25 105 GLY A CA 1
ATOM 796 C C . GLY A 1 105 ? 15.170 5.433 -12.136 1.00 95.25 105 GLY A C 1
ATOM 797 O O . GLY A 1 105 ? 14.565 5.705 -11.095 1.00 95.25 105 GLY A O 1
ATOM 798 N N . LEU A 1 106 ? 14.562 4.808 -13.151 1.00 93.81 106 LEU A N 1
ATOM 799 C CA . LEU A 1 106 ? 13.153 4.393 -13.109 1.00 93.81 106 LEU A CA 1
ATOM 800 C C . LEU A 1 106 ? 12.894 3.356 -12.010 1.00 93.81 106 LEU A C 1
ATOM 802 O O . LEU A 1 106 ? 11.876 3.433 -11.313 1.00 93.81 106 LEU A O 1
ATOM 806 N N . PHE A 1 107 ? 13.812 2.407 -11.834 1.00 95.38 107 PHE A N 1
ATOM 807 C CA . PHE A 1 107 ? 13.752 1.416 -10.769 1.00 95.38 107 PHE A CA 1
ATOM 808 C C . PHE A 1 107 ? 13.847 2.062 -9.382 1.00 95.38 107 PHE A C 1
ATOM 810 O O . PHE A 1 107 ? 13.016 1.771 -8.518 1.00 95.38 107 PHE A O 1
ATOM 817 N N . GLN A 1 108 ? 14.790 2.983 -9.175 1.00 96.50 108 GLN A N 1
ATOM 818 C CA . GLN A 1 108 ? 14.983 3.661 -7.895 1.00 96.50 108 GLN A CA 1
ATOM 819 C C . GLN A 1 108 ? 13.747 4.476 -7.491 1.00 96.50 108 GLN A C 1
ATOM 821 O O . GLN A 1 108 ? 13.293 4.392 -6.347 1.00 96.50 108 GLN A O 1
ATOM 826 N N . VAL A 1 109 ? 13.135 5.191 -8.440 1.00 94.25 109 VAL A N 1
ATOM 827 C CA . VAL A 1 109 ? 11.873 5.912 -8.215 1.00 94.25 109 VAL A CA 1
ATOM 828 C C . VAL A 1 109 ? 10.746 4.946 -7.836 1.00 94.25 109 VAL A C 1
ATOM 830 O O . VAL A 1 109 ? 10.019 5.182 -6.867 1.00 94.25 109 VAL A O 1
ATOM 833 N N . GLN A 1 110 ? 10.603 3.831 -8.559 1.00 93.69 110 GLN A N 1
ATOM 834 C CA . GLN A 1 110 ? 9.585 2.819 -8.262 1.00 93.69 110 GLN A CA 1
ATOM 835 C C . GLN A 1 110 ? 9.795 2.182 -6.874 1.00 93.69 110 GLN A C 1
ATOM 837 O O . GLN A 1 110 ? 8.828 1.950 -6.138 1.00 93.69 110 GLN A O 1
ATOM 842 N N . ARG A 1 111 ? 11.052 1.939 -6.491 1.00 95.50 111 ARG A N 1
ATOM 843 C CA . ARG A 1 111 ? 11.448 1.414 -5.180 1.00 95.50 111 ARG A CA 1
ATOM 844 C C . ARG A 1 111 ? 11.106 2.380 -4.054 1.00 95.50 111 ARG A C 1
ATOM 846 O O . ARG A 1 111 ? 10.472 1.972 -3.081 1.00 95.50 111 ARG A O 1
ATOM 853 N N . MET A 1 112 ? 11.478 3.650 -4.199 1.00 94.88 112 MET A N 1
ATOM 854 C CA . MET A 1 112 ? 11.157 4.696 -3.227 1.00 94.88 112 MET A CA 1
ATOM 855 C C . MET A 1 112 ? 9.648 4.830 -3.029 1.00 94.88 112 MET A C 1
ATOM 857 O O . MET A 1 112 ? 9.180 4.821 -1.894 1.00 94.88 112 MET A O 1
ATOM 861 N N . HIS A 1 113 ? 8.880 4.878 -4.120 1.00 92.38 113 HIS A N 1
ATOM 862 C CA . HIS A 1 113 ? 7.421 4.929 -4.050 1.00 92.38 113 HIS A CA 1
ATOM 863 C C . HIS A 1 113 ? 6.846 3.733 -3.275 1.00 92.38 113 HIS A C 1
ATOM 865 O O . HIS A 1 113 ? 6.017 3.909 -2.388 1.00 92.38 113 HIS A O 1
ATOM 871 N N . SER A 1 114 ? 7.309 2.514 -3.571 1.00 93.00 114 SER A N 1
ATOM 872 C CA . SER A 1 114 ? 6.841 1.300 -2.885 1.00 93.00 114 SER A CA 1
ATOM 873 C C . SER A 1 114 ? 7.132 1.345 -1.379 1.00 93.00 114 SER A C 1
ATOM 875 O O . SER A 1 114 ? 6.286 0.972 -0.570 1.00 93.00 114 SER A O 1
ATOM 877 N N . HIS A 1 115 ? 8.299 1.867 -0.988 1.00 94.00 115 HIS A N 1
ATOM 878 C CA . HIS A 1 115 ? 8.647 2.062 0.419 1.00 94.00 115 HIS A CA 1
ATOM 879 C C . HIS A 1 115 ? 7.760 3.112 1.105 1.00 94.00 115 HIS A C 1
ATOM 881 O O . HIS A 1 115 ? 7.301 2.893 2.226 1.00 94.00 115 HIS A O 1
ATOM 887 N N . LEU A 1 116 ? 7.482 4.234 0.433 1.00 92.94 116 LEU A N 1
ATOM 888 C CA . LEU A 1 116 ? 6.603 5.281 0.958 1.00 92.94 116 LEU A CA 1
ATOM 889 C C . LEU A 1 116 ? 5.175 4.773 1.171 1.00 92.94 116 LEU A C 1
ATOM 891 O O . LEU A 1 116 ? 4.614 5.005 2.238 1.00 92.94 116 LEU A O 1
ATOM 895 N N . VAL A 1 117 ? 4.618 4.023 0.216 1.00 90.62 117 VAL A N 1
ATOM 896 C CA . VAL A 1 117 ? 3.280 3.422 0.351 1.00 90.62 117 VAL A CA 1
ATOM 897 C C . VAL A 1 117 ? 3.225 2.448 1.528 1.00 90.62 117 VAL A C 1
ATOM 899 O O . VAL A 1 117 ? 2.306 2.523 2.338 1.00 90.62 117 VAL A O 1
ATOM 902 N N . ALA A 1 118 ? 4.234 1.587 1.691 1.00 93.50 118 ALA A N 1
ATOM 903 C CA . ALA A 1 118 ? 4.288 0.665 2.826 1.00 93.50 118 ALA A CA 1
ATOM 904 C C . ALA A 1 118 ? 4.328 1.404 4.179 1.00 93.50 118 ALA A C 1
ATOM 906 O O . ALA A 1 118 ? 3.675 0.989 5.138 1.00 93.50 118 ALA A O 1
ATOM 907 N N . ARG A 1 119 ? 5.062 2.524 4.260 1.00 94.06 119 ARG A N 1
ATOM 908 C CA . ARG A 1 119 ? 5.108 3.368 5.466 1.00 94.06 119 ARG A CA 1
ATOM 909 C C . ARG A 1 119 ? 3.790 4.095 5.723 1.00 94.06 119 ARG A C 1
ATOM 911 O O . ARG A 1 119 ? 3.359 4.136 6.871 1.00 94.06 119 ARG A O 1
ATOM 918 N N . ALA A 1 120 ? 3.157 4.636 4.684 1.00 90.12 120 ALA A N 1
ATOM 919 C CA . ALA A 1 120 ? 1.853 5.283 4.792 1.00 90.12 120 ALA A CA 1
ATOM 920 C C . ALA A 1 120 ? 0.795 4.294 5.304 1.00 90.12 120 ALA A C 1
ATOM 922 O O . ALA A 1 120 ? 0.115 4.582 6.285 1.00 90.12 120 ALA A O 1
ATOM 923 N N . ASN A 1 121 ? 0.746 3.084 4.736 1.00 90.38 121 ASN A N 1
ATOM 924 C CA . ASN A 1 121 ? -0.155 2.028 5.199 1.00 90.38 121 ASN A CA 1
ATOM 925 C C . ASN A 1 121 ? 0.118 1.656 6.663 1.00 90.38 121 ASN A C 1
ATOM 927 O O . ASN A 1 121 ? -0.813 1.581 7.460 1.00 90.38 121 ASN A O 1
ATOM 931 N N . ASN A 1 122 ? 1.388 1.488 7.055 1.00 94.25 122 ASN A N 1
ATOM 932 C CA . ASN A 1 122 ? 1.743 1.217 8.452 1.00 94.25 122 ASN A CA 1
ATOM 933 C C . ASN A 1 122 ? 1.231 2.310 9.404 1.00 94.25 122 ASN A C 1
ATOM 935 O O . ASN A 1 122 ? 0.739 1.993 10.486 1.00 94.25 122 ASN A O 1
ATOM 939 N N . LEU A 1 123 ? 1.328 3.581 9.006 1.00 93.19 123 LEU A N 1
ATOM 940 C CA . LEU A 1 123 ? 0.832 4.698 9.803 1.00 93.19 123 LEU A CA 1
ATOM 941 C C . LEU A 1 123 ? -0.695 4.670 9.938 1.00 93.19 123 LEU A C 1
ATOM 943 O O . LEU A 1 123 ? -1.194 4.871 11.041 1.00 93.19 123 LEU A O 1
ATOM 947 N N . VAL A 1 124 ? -1.425 4.366 8.860 1.00 90.00 124 VAL A N 1
ATOM 948 C CA . VAL A 1 124 ? -2.893 4.240 8.881 1.00 90.00 124 VAL A CA 1
ATOM 949 C C . VAL A 1 124 ? -3.338 3.144 9.854 1.00 90.00 124 VAL A C 1
ATOM 951 O O . VAL A 1 124 ? -4.194 3.396 10.701 1.00 90.00 124 VAL A O 1
ATOM 954 N N . TYR A 1 125 ? -2.713 1.962 9.805 1.00 93.81 125 TYR A N 1
ATOM 955 C CA . TYR A 1 125 ? -3.018 0.871 10.738 1.00 93.81 125 TYR A CA 1
ATOM 956 C C . TYR A 1 125 ? -2.712 1.246 12.197 1.00 93.81 125 TYR A C 1
ATOM 958 O O . TYR A 1 125 ? -3.527 0.989 13.082 1.00 93.81 125 TYR A O 1
ATOM 966 N N . ARG A 1 126 ? -1.571 1.901 12.464 1.00 93.94 126 ARG A N 1
ATOM 967 C CA . ARG A 1 126 ? -1.223 2.365 13.821 1.00 93.94 126 ARG A CA 1
ATOM 968 C C . ARG A 1 126 ? -2.184 3.430 14.336 1.00 93.94 126 ARG A C 1
ATOM 970 O O . ARG A 1 126 ? -2.589 3.364 15.490 1.00 93.94 126 ARG A O 1
ATOM 977 N N . LEU A 1 127 ? -2.551 4.398 13.497 1.00 94.38 127 LEU A N 1
ATOM 978 C CA . LEU A 1 127 ? -3.513 5.434 13.863 1.00 94.38 127 LEU A CA 1
ATOM 979 C C . LEU A 1 127 ? -4.859 4.806 14.234 1.00 94.38 127 LEU A C 1
ATOM 981 O O . LEU A 1 127 ? -5.459 5.178 15.239 1.00 94.38 127 LEU A O 1
ATOM 985 N N . GLN A 1 128 ? -5.311 3.819 13.459 1.00 94.31 128 GLN A N 1
ATOM 986 C CA . GLN A 1 128 ? -6.551 3.113 13.750 1.00 94.31 128 GLN A CA 1
ATOM 987 C C . GLN A 1 128 ? -6.492 2.350 15.083 1.00 94.31 128 GLN A C 1
ATOM 989 O O . GLN A 1 128 ? -7.457 2.405 15.845 1.00 94.31 128 GLN A O 1
ATOM 994 N N . ASP A 1 129 ? -5.377 1.680 15.392 1.00 96.19 129 ASP A N 1
ATOM 995 C CA . ASP A 1 129 ? -5.185 1.001 16.681 1.00 96.19 129 ASP A CA 1
ATOM 996 C C . ASP A 1 129 ? -5.191 1.987 17.860 1.00 96.19 129 ASP A C 1
ATOM 998 O O . ASP A 1 129 ? -5.867 1.741 18.859 1.00 96.19 129 ASP A O 1
ATOM 1002 N N . VAL A 1 130 ? -4.527 3.143 17.719 1.00 95.38 130 VAL A N 1
ATOM 1003 C CA . VAL A 1 130 ? -4.530 4.208 18.738 1.00 95.38 130 VAL A CA 1
ATOM 1004 C C . VAL A 1 130 ? -5.949 4.711 19.005 1.00 95.38 130 VAL A C 1
ATOM 1006 O O . VAL A 1 130 ? -6.368 4.744 20.159 1.00 95.38 130 VAL A O 1
ATOM 1009 N N . LEU A 1 131 ? -6.724 5.018 17.961 1.00 95.75 131 LEU A N 1
ATOM 1010 C CA . LEU A 1 131 ? -8.108 5.488 18.115 1.00 95.75 131 LEU A CA 1
ATOM 1011 C C . LEU A 1 131 ? -9.005 4.443 18.797 1.00 95.75 131 LEU A C 1
ATOM 1013 O O . LEU A 1 131 ? -9.858 4.778 19.620 1.00 95.75 131 LEU A O 1
ATOM 1017 N N . LEU A 1 132 ? -8.809 3.159 18.490 1.00 96.56 132 LEU A N 1
ATOM 1018 C CA . LEU A 1 132 ? -9.528 2.075 19.158 1.00 96.56 132 LEU A CA 1
ATOM 1019 C C . LEU A 1 132 ? -9.095 1.910 20.617 1.00 96.56 132 LEU A C 1
ATOM 1021 O O . LEU A 1 132 ? -9.934 1.656 21.483 1.00 96.56 132 LEU A O 1
ATOM 1025 N N . GLN A 1 133 ? -7.807 2.072 20.911 1.00 97.12 133 GLN A N 1
ATOM 1026 C CA . GLN A 1 133 ? -7.287 2.036 22.272 1.00 97.12 133 GLN A CA 1
ATOM 1027 C C . GLN A 1 133 ? -7.835 3.196 23.115 1.00 97.12 133 GLN A C 1
ATOM 1029 O O . GLN A 1 133 ? -8.219 2.972 24.264 1.00 97.12 133 GLN A O 1
ATOM 1034 N N . GLU A 1 134 ? -7.909 4.408 22.563 1.00 97.44 134 GLU A N 1
ATOM 1035 C CA . GLU A 1 134 ? -8.493 5.581 23.225 1.00 97.44 134 GLU A CA 1
ATOM 1036 C C . GLU A 1 134 ? -9.967 5.360 23.575 1.00 97.44 134 GLU A C 1
ATOM 1038 O O . GLU A 1 134 ? -10.363 5.554 24.728 1.00 97.44 134 GLU A O 1
ATOM 1043 N N . GLU A 1 135 ? -10.764 4.869 22.623 1.00 97.69 135 GLU A N 1
ATOM 1044 C CA . GLU A 1 135 ? -12.176 4.570 22.870 1.00 97.69 135 GLU A CA 1
ATOM 1045 C C . GLU A 1 135 ? -12.338 3.433 23.893 1.00 97.69 135 GLU A C 1
ATOM 1047 O O . GLU A 1 135 ? -13.104 3.563 24.848 1.00 97.69 135 GLU A O 1
ATOM 1052 N N . SER A 1 136 ? -11.552 2.353 23.791 1.00 97.19 136 SER A N 1
ATOM 1053 C CA . SER A 1 136 ? -11.537 1.286 24.806 1.00 97.19 136 SER A CA 1
ATOM 1054 C C . SER A 1 136 ? -11.200 1.834 26.197 1.00 97.19 136 SER A C 1
ATOM 1056 O O . SER A 1 136 ? -11.841 1.464 27.181 1.00 97.19 136 SER A O 1
ATOM 1058 N N . ASN A 1 137 ? -10.220 2.735 26.307 1.00 97.94 137 ASN A N 1
ATOM 1059 C CA . ASN A 1 137 ? -9.841 3.348 27.580 1.00 97.94 137 ASN A CA 1
ATOM 1060 C C . ASN A 1 137 ? -10.966 4.216 28.154 1.00 97.94 137 ASN A C 1
ATOM 1062 O O . ASN A 1 137 ? -11.209 4.181 29.361 1.00 97.94 137 ASN A O 1
ATOM 1066 N N . ARG A 1 138 ? -11.682 4.964 27.307 1.00 98.38 138 ARG A N 1
ATOM 1067 C CA . ARG A 1 138 ? -12.854 5.744 27.719 1.00 98.38 138 ARG A CA 1
ATOM 1068 C C . ARG A 1 138 ? -13.960 4.845 28.270 1.00 98.38 138 ARG A C 1
ATOM 1070 O O . ARG A 1 138 ? -14.462 5.116 29.361 1.00 98.38 138 ARG A O 1
ATOM 1077 N N . LEU A 1 139 ? -14.300 3.765 27.565 1.00 98.06 139 LEU A N 1
ATOM 1078 C CA . LEU A 1 139 ? -15.325 2.816 28.011 1.00 98.06 139 LEU A CA 1
ATOM 1079 C C . LEU A 1 139 ? -14.916 2.111 29.312 1.00 98.06 139 LEU A C 1
ATOM 1081 O O . LEU A 1 139 ? -15.731 1.977 30.221 1.00 98.06 139 LEU A O 1
ATOM 1085 N N . ARG A 1 140 ? -13.640 1.729 29.456 1.00 96.56 140 ARG A N 1
ATOM 1086 C CA . ARG A 1 140 ? -13.111 1.129 30.695 1.00 96.56 140 ARG A CA 1
ATOM 1087 C C . ARG A 1 140 ? -13.204 2.078 31.890 1.00 96.56 140 ARG A C 1
ATOM 1089 O O . ARG A 1 140 ? -13.535 1.624 32.978 1.00 96.56 140 ARG A O 1
ATOM 1096 N N . LYS A 1 141 ? -12.968 3.382 31.701 1.00 97.69 141 LYS A N 1
ATOM 1097 C CA . LYS A 1 141 ? -13.163 4.389 32.762 1.00 97.69 141 LYS A CA 1
ATOM 1098 C C . LYS A 1 141 ? -14.630 4.496 33.184 1.00 97.69 141 LYS A C 1
ATOM 1100 O O . LYS A 1 141 ? -14.909 4.563 34.375 1.00 97.69 141 LYS A O 1
ATOM 1105 N N . GLN A 1 142 ? -15.561 4.472 32.227 1.00 97.00 142 GLN A N 1
ATOM 1106 C CA . GLN A 1 142 ? -17.000 4.458 32.527 1.00 97.00 142 GLN A CA 1
ATOM 1107 C C . GLN A 1 142 ? -17.409 3.187 33.280 1.00 97.00 142 GLN A C 1
ATOM 1109 O O . GLN A 1 142 ? -18.151 3.263 34.253 1.00 97.00 142 GLN A O 1
ATOM 1114 N N . MET A 1 143 ? -16.881 2.034 32.872 1.00 96.31 143 MET A N 1
ATOM 1115 C CA . MET A 1 143 ? -17.135 0.753 33.532 1.00 96.31 143 MET A CA 1
ATOM 1116 C C . MET A 1 143 ? -16.566 0.730 34.955 1.00 96.31 143 MET A C 1
ATOM 1118 O O . MET A 1 143 ? -17.247 0.308 35.881 1.00 96.31 143 MET A O 1
ATOM 1122 N N . HIS A 1 144 ? -15.353 1.255 35.155 1.00 95.62 144 HIS A N 1
ATOM 1123 C CA . HIS A 1 144 ? -14.763 1.394 36.486 1.00 95.62 144 HIS A CA 1
ATOM 1124 C C . HIS A 1 144 ? -15.609 2.293 37.395 1.00 95.62 144 HIS A C 1
ATOM 1126 O O . HIS A 1 144 ? -15.839 1.942 38.546 1.00 95.62 144 HIS A O 1
ATOM 1132 N N . TRP A 1 145 ? -16.134 3.406 36.872 1.00 95.69 145 TRP A N 1
ATOM 1133 C CA . TRP A 1 145 ? -17.053 4.256 37.631 1.00 95.69 145 TRP A CA 1
ATOM 1134 C C . TRP A 1 145 ? -18.299 3.484 38.092 1.00 95.69 145 TRP A C 1
ATOM 1136 O O . TRP A 1 145 ? -18.652 3.571 39.267 1.00 95.69 145 TRP A O 1
ATOM 1146 N N . ILE A 1 146 ? -18.910 2.671 37.219 1.00 94.62 146 ILE A N 1
ATOM 1147 C CA . ILE A 1 146 ? -20.039 1.803 37.598 1.00 94.62 146 ILE A CA 1
ATOM 1148 C C . ILE A 1 146 ? -19.632 0.815 38.701 1.00 94.62 146 ILE A C 1
ATOM 1150 O O . ILE A 1 146 ? -20.351 0.683 39.687 1.00 94.62 146 ILE A O 1
ATOM 1154 N N . ALA A 1 147 ? -18.460 0.186 38.582 1.00 92.06 147 ALA A N 1
ATOM 1155 C CA . ALA A 1 147 ? -17.957 -0.772 39.568 1.00 92.06 147 ALA A CA 1
ATOM 1156 C C . ALA A 1 147 ? -17.706 -0.155 40.959 1.00 92.06 147 ALA A C 1
ATOM 1158 O O . ALA A 1 147 ? -17.721 -0.866 41.958 1.00 92.06 147 ALA A O 1
ATOM 1159 N N . THR A 1 148 ? -17.487 1.162 41.037 1.00 95.25 148 THR A N 1
ATOM 1160 C CA . THR A 1 148 ? -17.315 1.891 42.309 1.00 95.25 148 THR A CA 1
ATOM 1161 C C . THR A 1 148 ? -18.626 2.379 42.935 1.00 95.25 148 THR A C 1
ATOM 1163 O O . THR A 1 148 ? -18.600 2.981 44.009 1.00 95.25 148 THR A O 1
ATOM 1166 N N . LEU A 1 149 ? -19.777 2.163 42.286 1.00 93.69 149 LEU A N 1
ATOM 1167 C CA . LEU A 1 149 ? -21.064 2.591 42.830 1.00 93.69 149 LEU A CA 1
ATOM 1168 C C . LEU A 1 149 ? -21.471 1.742 44.052 1.00 93.69 149 LEU A C 1
ATOM 1170 O O . LEU A 1 149 ? -21.372 0.514 43.997 1.00 93.69 149 LEU A O 1
ATOM 1174 N N . PRO A 1 150 ? -22.005 2.372 45.118 1.00 93.12 150 PRO A N 1
ATOM 1175 C CA . PRO A 1 150 ? -22.643 1.666 46.229 1.00 93.12 150 PRO A CA 1
ATOM 1176 C C . PRO A 1 150 ? -23.785 0.754 45.762 1.00 93.12 150 PRO A C 1
ATOM 1178 O O . PRO A 1 150 ? -24.442 1.046 44.756 1.00 93.12 150 PRO A O 1
ATOM 1181 N N . ALA A 1 151 ? -24.056 -0.317 46.513 1.00 88.12 151 ALA A N 1
ATOM 1182 C CA . ALA A 1 151 ? -25.061 -1.325 46.166 1.00 88.12 151 ALA A CA 1
ATOM 1183 C C . ALA A 1 151 ? -26.463 -0.719 45.967 1.00 88.12 151 ALA A C 1
ATOM 1185 O O . ALA A 1 151 ? -27.195 -1.121 45.066 1.00 88.12 151 ALA A O 1
ATOM 1186 N N . GLU A 1 152 ? -26.805 0.321 46.728 1.00 91.00 152 GLU A N 1
ATOM 1187 C CA . GLU A 1 152 ? -28.090 1.026 46.653 1.00 91.00 152 GLU A CA 1
ATOM 1188 C C . GLU A 1 152 ? -28.278 1.755 45.313 1.00 91.00 152 GLU A C 1
ATOM 1190 O O . GLU A 1 152 ? -29.401 2.038 44.898 1.00 91.00 152 GLU A O 1
ATOM 1195 N N . LYS A 1 153 ? -27.176 2.062 44.617 1.00 89.12 153 LYS A N 1
ATOM 1196 C CA . LYS A 1 153 ? -27.171 2.716 43.302 1.00 89.12 153 LYS A CA 1
ATOM 1197 C C . LYS A 1 153 ? -27.057 1.721 42.141 1.00 89.12 153 LYS A C 1
ATOM 1199 O O . LYS A 1 153 ? -27.130 2.147 40.988 1.00 89.12 153 LYS A O 1
ATOM 1204 N N . GLN A 1 154 ? -26.927 0.417 42.406 1.00 88.50 154 GLN A N 1
ATOM 1205 C CA . GLN A 1 154 ? -26.899 -0.639 41.383 1.00 88.50 154 GLN A CA 1
ATOM 1206 C C . GLN A 1 154 ? -28.311 -0.996 40.901 1.00 88.50 154 GLN A C 1
ATOM 1208 O O . GLN A 1 154 ? -28.842 -2.085 41.132 1.00 88.50 154 GLN A O 1
ATOM 1213 N N . THR A 1 155 ? -28.938 -0.053 40.204 1.00 93.94 155 THR A N 1
ATOM 1214 C CA . THR A 1 155 ? -30.248 -0.267 39.582 1.00 93.94 155 THR A CA 1
ATOM 1215 C C . THR A 1 155 ? -30.145 -1.215 38.382 1.00 93.94 155 THR A C 1
ATOM 1217 O O . THR A 1 155 ? -29.063 -1.442 37.834 1.00 93.94 155 THR A O 1
ATOM 1220 N N . SER A 1 156 ? -31.280 -1.749 37.916 1.00 93.69 156 SER A N 1
ATOM 1221 C CA . SER A 1 156 ? -31.332 -2.528 36.667 1.00 93.69 156 SER A CA 1
ATOM 1222 C C . SER A 1 156 ? -30.729 -1.760 35.488 1.00 93.69 156 SER A C 1
ATOM 1224 O O . SER A 1 156 ? -29.906 -2.305 34.765 1.00 93.69 156 SER A O 1
ATOM 1226 N N . GLN A 1 157 ? -31.030 -0.464 35.375 1.00 94.44 157 GLN A N 1
ATOM 1227 C CA . GLN A 1 157 ? -30.481 0.399 34.330 1.00 94.44 157 GLN A CA 1
ATOM 1228 C C . GLN A 1 157 ? -28.948 0.500 34.386 1.00 94.44 157 GLN A C 1
ATOM 1230 O O . GLN A 1 157 ? -28.297 0.602 33.348 1.00 94.44 157 GLN A O 1
ATOM 1235 N N . VAL A 1 158 ? -28.353 0.504 35.583 1.00 94.25 158 VAL A N 1
ATOM 1236 C CA . VAL A 1 158 ? -26.891 0.520 35.740 1.00 94.25 158 VAL A CA 1
ATOM 1237 C C . VAL A 1 158 ? -26.283 -0.802 35.272 1.00 94.25 158 VAL A C 1
ATOM 1239 O O . VAL A 1 158 ? -25.277 -0.771 34.566 1.00 94.25 158 VAL A O 1
ATOM 1242 N N . ARG A 1 159 ? -26.929 -1.936 35.570 1.00 93.31 159 ARG A N 1
ATOM 1243 C CA . ARG A 1 159 ? -26.508 -3.260 35.079 1.00 93.31 159 ARG A CA 1
ATOM 1244 C C . ARG A 1 159 ? -26.608 -3.378 33.557 1.00 93.31 159 ARG A C 1
ATOM 1246 O O . ARG A 1 159 ? -25.686 -3.886 32.925 1.00 93.31 159 ARG A O 1
ATOM 1253 N N . ASP A 1 160 ? -27.667 -2.842 32.953 1.00 96.06 160 ASP A N 1
ATOM 1254 C CA . ASP A 1 160 ? -27.816 -2.828 31.491 1.00 96.06 160 ASP A CA 1
ATOM 1255 C C . ASP A 1 160 ? -26.723 -1.974 30.830 1.00 96.06 160 ASP A C 1
ATOM 1257 O O . ASP A 1 160 ? -26.099 -2.384 29.851 1.00 96.06 160 ASP A O 1
ATOM 1261 N N . ARG A 1 161 ? -26.420 -0.802 31.410 1.00 96.12 161 ARG A N 1
ATOM 1262 C CA . ARG A 1 161 ? -25.312 0.053 30.951 1.00 96.12 161 ARG A CA 1
ATOM 1263 C C . ARG A 1 161 ? -23.958 -0.640 31.091 1.00 96.12 161 ARG A C 1
ATOM 1265 O O . ARG A 1 161 ? -23.120 -0.498 30.205 1.00 96.12 161 ARG A O 1
ATOM 1272 N N . GLU A 1 162 ? -23.726 -1.365 32.181 1.00 96.06 162 GLU A N 1
ATOM 1273 C CA . GLU A 1 162 ? -22.506 -2.152 32.375 1.00 96.06 162 GLU A CA 1
ATOM 1274 C C . GLU A 1 162 ? -22.364 -3.232 31.297 1.00 96.06 162 GLU A C 1
ATOM 1276 O O . GLU A 1 162 ? -21.315 -3.330 30.657 1.00 96.06 162 GLU A O 1
ATOM 1281 N N . HIS A 1 163 ? -23.437 -3.979 31.027 1.00 96.50 163 HIS A N 1
ATOM 1282 C CA . HIS A 1 163 ? -23.465 -4.976 29.963 1.00 96.50 163 HIS A CA 1
ATOM 1283 C C . HIS A 1 163 ? -23.151 -4.356 28.592 1.00 96.50 163 HIS A C 1
ATOM 1285 O O . HIS A 1 163 ? -22.290 -4.856 27.862 1.00 96.50 163 HIS A O 1
ATOM 1291 N N . ASP A 1 164 ? -23.767 -3.218 28.267 1.00 97.38 164 ASP A N 1
ATOM 1292 C CA . ASP A 1 164 ? -23.499 -2.476 27.033 1.00 97.38 164 ASP A CA 1
ATOM 1293 C C . ASP A 1 164 ? -22.031 -2.043 26.909 1.00 97.38 164 ASP A C 1
ATOM 1295 O O . ASP A 1 164 ? -21.440 -2.138 25.825 1.00 97.38 164 ASP A O 1
ATOM 1299 N N . LEU A 1 165 ? -21.423 -1.568 28.001 1.00 97.94 165 LEU A N 1
ATOM 1300 C CA . LEU A 1 165 ? -20.008 -1.193 28.028 1.00 97.94 165 LEU A CA 1
ATOM 1301 C C . LEU A 1 165 ? -19.111 -2.404 27.769 1.00 97.94 165 LEU A C 1
ATOM 1303 O O . LEU A 1 165 ? -18.215 -2.314 26.927 1.00 97.94 165 LEU A O 1
ATOM 1307 N N . ILE A 1 166 ? -19.376 -3.538 28.424 1.00 97.31 166 ILE A N 1
ATOM 1308 C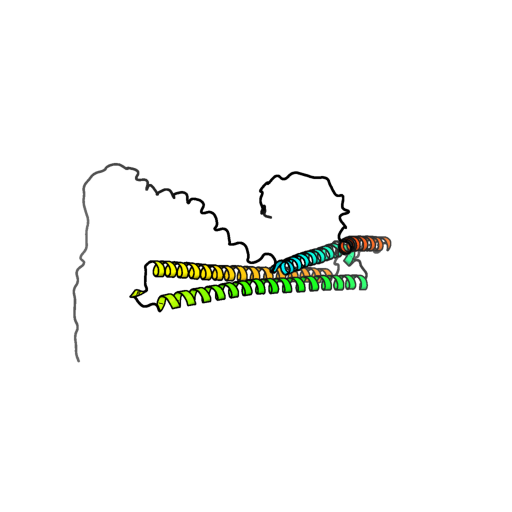 CA . ILE A 1 166 ? -18.631 -4.789 28.221 1.00 97.31 166 ILE A CA 1
ATOM 1309 C C . ILE A 1 166 ? -18.714 -5.212 26.755 1.00 97.31 166 ILE A C 1
ATOM 1311 O O . ILE A 1 166 ? -17.687 -5.434 26.111 1.00 97.31 166 ILE A O 1
ATOM 1315 N N . VAL A 1 167 ? -19.923 -5.254 26.192 1.00 98.19 167 VAL A N 1
ATOM 1316 C CA . VAL A 1 167 ? -20.139 -5.642 24.795 1.00 98.19 167 VAL A CA 1
ATOM 1317 C C . VAL A 1 167 ? -19.379 -4.712 23.842 1.00 98.19 167 VAL A C 1
ATOM 1319 O O . VAL A 1 167 ? -18.752 -5.184 22.891 1.00 98.19 167 VAL A O 1
ATOM 1322 N N . ARG A 1 168 ? -19.378 -3.393 24.079 1.00 98.25 168 ARG A N 1
ATOM 1323 C CA . ARG A 1 168 ? -18.613 -2.440 23.255 1.00 98.25 168 ARG A CA 1
ATOM 1324 C C . ARG A 1 168 ? -17.102 -2.629 23.393 1.00 98.25 168 ARG A C 1
ATOM 1326 O O . ARG A 1 168 ? -16.414 -2.620 22.374 1.00 98.25 168 ARG A O 1
ATOM 1333 N N . ILE A 1 169 ? -16.589 -2.841 24.607 1.00 97.94 169 ILE A N 1
ATOM 1334 C CA . ILE A 1 169 ? -15.162 -3.113 24.845 1.00 97.94 169 ILE A CA 1
ATOM 1335 C C . ILE A 1 169 ? -14.738 -4.379 24.095 1.00 97.94 169 ILE A C 1
ATOM 1337 O O . ILE A 1 169 ? -13.741 -4.348 23.376 1.00 97.94 169 ILE A O 1
ATOM 1341 N N . VAL A 1 170 ? -15.516 -5.462 24.189 1.00 97.88 170 VAL A N 1
ATOM 1342 C CA . VAL A 1 170 ? -15.246 -6.719 23.470 1.00 97.88 170 VAL A CA 1
ATOM 1343 C C . VAL A 1 170 ? -15.229 -6.497 21.956 1.00 97.88 170 VAL A C 1
ATOM 1345 O O . VAL A 1 170 ? -14.306 -6.948 21.281 1.00 97.88 170 VAL A O 1
ATOM 1348 N N . ARG A 1 171 ? -16.185 -5.736 21.401 1.00 98.31 171 ARG A N 1
ATOM 1349 C CA . ARG A 1 171 ? -16.174 -5.392 19.966 1.00 98.31 171 ARG A CA 1
ATOM 1350 C C . ARG A 1 171 ? -14.911 -4.634 19.556 1.00 98.31 171 ARG A C 1
ATOM 1352 O O . ARG A 1 171 ? -14.379 -4.896 18.480 1.00 98.31 171 ARG A O 1
ATOM 1359 N N . ILE A 1 172 ? -14.441 -3.697 20.381 1.00 98.19 172 ILE A N 1
ATOM 1360 C CA . ILE A 1 172 ? -13.210 -2.949 20.101 1.00 98.19 172 ILE A CA 1
ATOM 1361 C C . ILE A 1 172 ? -11.997 -3.877 20.120 1.00 98.19 172 ILE A C 1
ATOM 1363 O O . ILE A 1 172 ? -11.189 -3.803 19.200 1.00 98.19 172 ILE A O 1
ATOM 1367 N N . VAL A 1 173 ? -11.887 -4.762 21.115 1.00 97.94 173 VAL A N 1
ATOM 1368 C CA . VAL A 1 173 ? -10.801 -5.754 21.194 1.00 97.94 173 VAL A CA 1
ATOM 1369 C C . VAL A 1 173 ? -10.781 -6.623 19.935 1.00 97.94 173 VAL A C 1
ATOM 1371 O O . VAL A 1 173 ? -9.774 -6.641 19.235 1.00 97.94 173 VAL A O 1
ATOM 1374 N N . ASN A 1 174 ? -11.922 -7.201 19.554 1.00 98.00 174 ASN A N 1
ATOM 1375 C CA . ASN A 1 174 ? -12.026 -8.021 18.342 1.00 98.00 174 ASN A CA 1
ATOM 1376 C C . ASN A 1 174 ? -11.636 -7.245 17.072 1.00 98.00 174 ASN A C 1
ATOM 1378 O O . ASN A 1 174 ? -11.010 -7.786 16.162 1.00 98.00 174 ASN A O 1
ATOM 1382 N N . LYS A 1 175 ? -12.000 -5.959 16.992 1.00 97.44 175 LYS A N 1
ATOM 1383 C CA . LYS A 1 175 ? -11.633 -5.107 15.856 1.00 97.44 175 LYS A CA 1
ATOM 1384 C C . LYS A 1 175 ? -10.128 -4.836 15.805 1.00 97.44 175 LYS A C 1
ATOM 1386 O O . LYS A 1 175 ? -9.565 -4.811 14.714 1.00 97.44 175 LYS A O 1
ATOM 1391 N N . ARG A 1 176 ? -9.475 -4.639 16.952 1.00 97.75 176 ARG A N 1
ATOM 1392 C CA . ARG A 1 176 ? -8.016 -4.466 17.025 1.00 97.75 176 ARG A CA 1
ATOM 1393 C C . ARG A 1 176 ? -7.280 -5.732 16.601 1.00 97.75 176 ARG A C 1
ATOM 1395 O O . ARG A 1 176 ? -6.340 -5.637 15.817 1.00 97.75 176 ARG A O 1
ATOM 1402 N N . ASP A 1 177 ? -7.761 -6.897 17.028 1.00 97.62 177 ASP A N 1
ATOM 1403 C CA . ASP A 1 177 ? -7.200 -8.187 16.612 1.00 97.62 177 ASP A CA 1
ATOM 1404 C C . ASP A 1 177 ? -7.299 -8.378 15.090 1.00 97.62 177 ASP A C 1
ATOM 1406 O O . ASP A 1 177 ? -6.334 -8.791 14.442 1.00 97.62 177 ASP A O 1
ATOM 1410 N N . ALA A 1 178 ? -8.434 -7.998 14.492 1.00 97.06 178 ALA A N 1
ATOM 1411 C CA . ALA A 1 178 ? -8.610 -8.022 13.041 1.00 97.06 178 ALA A CA 1
ATOM 1412 C C . ALA A 1 178 ? -7.636 -7.074 12.315 1.00 97.06 178 ALA A C 1
ATOM 1414 O O . ALA A 1 178 ? -6.973 -7.484 11.364 1.00 97.06 178 ALA A O 1
ATOM 1415 N N . ILE A 1 179 ? -7.489 -5.835 12.793 1.00 96.50 179 ILE A N 1
ATOM 1416 C CA . ILE A 1 179 ? -6.558 -4.836 12.236 1.00 96.50 179 ILE A CA 1
ATOM 1417 C C . ILE A 1 179 ? -5.115 -5.334 12.292 1.00 96.50 179 ILE A C 1
ATOM 1419 O O . ILE A 1 179 ? -4.373 -5.182 11.322 1.00 96.50 179 ILE A O 1
ATOM 1423 N N . LEU A 1 180 ? -4.709 -5.953 13.403 1.00 96.75 180 LEU A N 1
ATOM 1424 C CA . LEU A 1 180 ? -3.381 -6.543 13.544 1.00 96.75 180 LEU A CA 1
ATOM 1425 C C . LEU A 1 180 ? -3.152 -7.636 12.488 1.00 96.75 180 LEU A C 1
ATOM 1427 O O . LEU A 1 180 ? -2.115 -7.653 11.819 1.00 96.75 180 LEU A O 1
ATOM 1431 N N . ALA A 1 181 ? -4.128 -8.531 12.314 1.00 97.69 181 ALA A N 1
ATOM 1432 C CA . ALA A 1 181 ? -4.056 -9.601 11.326 1.00 97.69 181 ALA A CA 1
ATOM 1433 C C . ALA A 1 181 ? -3.972 -9.054 9.889 1.00 97.69 181 ALA A C 1
ATOM 1435 O O . ALA A 1 181 ? -3.106 -9.479 9.118 1.00 97.69 181 ALA A O 1
ATOM 1436 N N . GLU A 1 182 ? -4.816 -8.081 9.541 1.00 96.88 182 GLU A N 1
ATOM 1437 C CA . GLU A 1 182 ? -4.803 -7.405 8.239 1.00 96.88 182 GLU A CA 1
ATOM 1438 C C . GL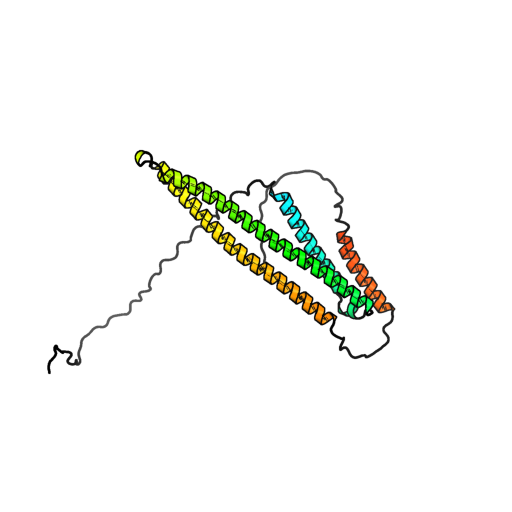U A 1 182 ? -3.465 -6.703 7.980 1.00 96.88 182 GLU A C 1
ATOM 1440 O O . GLU A 1 182 ? -2.855 -6.887 6.925 1.00 96.88 182 GLU A O 1
ATOM 1445 N N . HIS A 1 183 ? -2.950 -5.971 8.966 1.00 96.94 183 HIS A N 1
ATOM 1446 C CA . HIS A 1 183 ? -1.673 -5.276 8.866 1.00 96.94 183 HIS A CA 1
ATOM 1447 C C . HIS A 1 183 ? -0.502 -6.244 8.628 1.00 96.94 183 HIS A C 1
ATOM 1449 O O . HIS A 1 183 ? 0.353 -5.982 7.779 1.00 96.94 183 HIS A O 1
ATOM 1455 N N . HIS A 1 184 ? -0.471 -7.397 9.305 1.00 96.69 184 HIS A N 1
ATOM 1456 C CA . HIS A 1 184 ? 0.544 -8.430 9.061 1.00 96.69 184 HIS A CA 1
ATOM 1457 C C . HIS A 1 184 ? 0.466 -9.021 7.647 1.00 96.69 184 HIS A C 1
ATOM 1459 O O . HIS A 1 184 ? 1.492 -9.360 7.045 1.00 96.69 184 HIS A O 1
ATOM 1465 N N . VAL A 1 185 ? -0.739 -9.183 7.097 1.00 97.81 185 VAL A N 1
ATOM 1466 C CA . VAL A 1 185 ? -0.920 -9.611 5.703 1.00 97.81 185 VAL A CA 1
ATOM 1467 C C . VAL A 1 185 ? -0.382 -8.544 4.752 1.00 97.81 185 VAL A C 1
ATOM 1469 O O . VAL A 1 185 ? 0.411 -8.870 3.866 1.00 97.81 185 VAL A O 1
ATOM 1472 N N . GLU A 1 186 ? -0.726 -7.279 4.980 1.00 95.75 186 GLU A N 1
ATOM 1473 C CA . GLU A 1 186 ? -0.306 -6.167 4.128 1.00 95.75 186 GLU A CA 1
ATOM 1474 C C . GLU A 1 186 ? 1.218 -5.956 4.153 1.00 95.75 186 GLU A C 1
ATOM 1476 O O . GLU A 1 186 ? 1.844 -5.785 3.108 1.00 95.75 186 GLU A O 1
ATOM 1481 N N . GLN A 1 187 ? 1.864 -6.085 5.315 1.00 97.06 187 GLN A N 1
ATOM 1482 C CA . GLN A 1 187 ? 3.327 -6.035 5.419 1.00 97.06 187 GLN A CA 1
ATOM 1483 C C . GLN A 1 187 ? 4.009 -7.152 4.620 1.00 97.06 187 GLN A C 1
ATOM 1485 O O . GLN A 1 187 ? 4.994 -6.908 3.914 1.00 97.06 187 GLN A O 1
ATOM 1490 N N . ARG A 1 188 ? 3.490 -8.386 4.700 1.00 98.00 188 ARG A N 1
ATOM 1491 C CA . ARG A 1 188 ? 4.020 -9.516 3.922 1.00 98.00 188 ARG A CA 1
ATOM 1492 C C . ARG A 1 188 ? 3.832 -9.299 2.428 1.00 98.00 188 ARG A C 1
ATOM 1494 O O . ARG A 1 188 ? 4.756 -9.578 1.661 1.00 98.00 188 ARG A O 1
ATOM 1501 N N . ARG A 1 189 ? 2.673 -8.779 2.023 1.00 97.19 189 ARG A N 1
ATOM 1502 C CA . ARG A 1 189 ? 2.376 -8.418 0.637 1.00 97.19 189 ARG A CA 1
ATOM 1503 C C . ARG A 1 189 ? 3.357 -7.369 0.120 1.00 97.19 189 ARG A C 1
ATOM 1505 O O . ARG A 1 189 ? 4.050 -7.642 -0.855 1.00 97.19 189 ARG A O 1
ATOM 1512 N N . ALA A 1 190 ? 3.491 -6.236 0.808 1.00 95.38 190 ALA A N 1
ATOM 1513 C CA . ALA A 1 190 ? 4.399 -5.157 0.419 1.00 95.38 190 ALA A CA 1
ATOM 1514 C C . ALA A 1 190 ? 5.861 -5.634 0.328 1.00 95.38 190 ALA A C 1
ATOM 1516 O O . ALA A 1 190 ? 6.575 -5.310 -0.624 1.00 95.38 190 ALA A O 1
ATOM 1517 N N . ALA A 1 191 ? 6.306 -6.466 1.276 1.00 96.75 191 ALA A N 1
ATOM 1518 C CA . ALA A 1 191 ? 7.638 -7.063 1.236 1.00 96.75 191 ALA A CA 1
ATOM 1519 C C . ALA A 1 191 ? 7.818 -8.020 0.045 1.00 96.75 191 ALA A C 1
ATOM 1521 O O . ALA A 1 191 ? 8.891 -8.055 -0.559 1.00 96.75 191 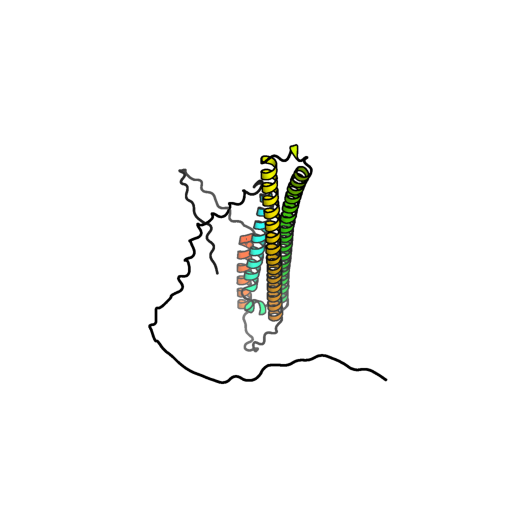ALA A O 1
ATOM 1522 N N . ASN A 1 192 ? 6.796 -8.806 -0.305 1.00 97.81 192 ASN A N 1
ATOM 1523 C CA . ASN A 1 192 ? 6.846 -9.699 -1.460 1.00 97.81 192 ASN A CA 1
ATOM 1524 C C . ASN A 1 192 ? 6.869 -8.920 -2.783 1.00 97.81 192 ASN A C 1
ATOM 1526 O O . ASN A 1 192 ? 7.723 -9.184 -3.624 1.00 97.81 192 ASN A O 1
ATOM 1530 N N . GLU A 1 193 ? 6.007 -7.913 -2.932 1.00 94.19 193 GLU A N 1
ATOM 1531 C CA . GLU A 1 193 ? 5.973 -7.039 -4.111 1.00 94.19 193 GLU A CA 1
ATOM 1532 C C . GLU A 1 193 ? 7.327 -6.341 -4.327 1.00 94.19 193 GLU A C 1
ATOM 1534 O O . GLU A 1 193 ? 7.858 -6.340 -5.440 1.00 94.19 193 GLU A O 1
ATOM 1539 N N . LEU A 1 194 ? 7.950 -5.834 -3.256 1.00 96.31 194 LEU A N 1
ATOM 1540 C CA . LEU A 1 194 ? 9.282 -5.233 -3.324 1.00 96.31 194 LEU A CA 1
ATOM 1541 C C . LEU A 1 194 ? 10.363 -6.251 -3.721 1.00 96.31 194 LEU A C 1
ATOM 1543 O O . LEU A 1 194 ? 11.201 -5.964 -4.577 1.00 96.31 194 LEU A O 1
ATOM 1547 N N . ARG A 1 195 ? 10.342 -7.457 -3.137 1.00 97.62 195 ARG A N 1
ATOM 1548 C CA . ARG A 1 195 ? 11.276 -8.536 -3.506 1.00 97.62 195 ARG A CA 1
ATOM 1549 C C . ARG A 1 195 ? 11.104 -8.966 -4.958 1.00 97.62 195 ARG A C 1
ATOM 1551 O O . ARG A 1 195 ? 12.099 -9.250 -5.621 1.00 97.62 195 ARG A O 1
ATOM 1558 N N . GLN A 1 196 ? 9.872 -9.056 -5.449 1.00 96.75 196 GLN A N 1
ATOM 1559 C CA . GLN A 1 196 ? 9.596 -9.393 -6.841 1.00 96.75 196 GLN A CA 1
ATOM 1560 C C . GLN A 1 196 ? 10.146 -8.312 -7.775 1.00 96.75 196 GLN A C 1
ATOM 1562 O O . GLN A 1 196 ? 10.860 -8.637 -8.720 1.00 96.75 196 GLN A O 1
ATOM 1567 N N . MET A 1 197 ? 9.895 -7.041 -7.463 1.00 94.75 197 MET A N 1
ATOM 1568 C CA . MET A 1 197 ? 10.409 -5.908 -8.230 1.00 94.75 197 MET A CA 1
ATOM 1569 C C . MET A 1 197 ? 11.947 -5.897 -8.290 1.00 94.75 197 MET A C 1
ATOM 1571 O O . MET A 1 197 ? 12.516 -5.688 -9.361 1.00 94.75 197 MET A O 1
ATOM 1575 N N . GLU A 1 198 ? 12.628 -6.165 -7.170 1.00 97.12 198 GLU A N 1
ATOM 1576 C CA . GLU A 1 198 ? 14.092 -6.298 -7.126 1.00 97.12 198 GLU A CA 1
ATOM 1577 C C . GLU A 1 198 ? 14.567 -7.474 -7.990 1.00 97.12 198 GLU A C 1
ATOM 1579 O O . GLU A 1 198 ? 15.460 -7.323 -8.819 1.00 97.12 198 GLU A O 1
ATOM 1584 N N . LYS A 1 199 ? 13.930 -8.647 -7.873 1.00 97.56 199 LYS A N 1
ATOM 1585 C CA . LYS A 1 199 ? 14.260 -9.818 -8.702 1.00 97.56 199 LYS A CA 1
ATOM 1586 C C . LYS A 1 199 ? 14.105 -9.526 -10.194 1.00 97.56 199 LYS A C 1
ATOM 1588 O O . LYS A 1 199 ? 14.938 -9.968 -10.982 1.00 97.56 199 LYS A O 1
ATOM 1593 N N . GLU A 1 200 ? 13.052 -8.819 -10.591 1.00 93.81 200 GLU A N 1
ATOM 1594 C CA . GLU A 1 200 ? 12.820 -8.416 -11.981 1.00 93.81 200 GLU A CA 1
ATOM 1595 C C . GLU A 1 200 ? 13.919 -7.473 -12.481 1.00 93.81 200 GLU A C 1
ATOM 1597 O O . GLU A 1 200 ? 14.459 -7.690 -13.567 1.00 93.81 200 GLU A O 1
ATOM 1602 N N . TYR A 1 201 ? 14.311 -6.486 -11.672 1.00 95.00 201 TYR A N 1
ATOM 1603 C CA . TYR A 1 201 ? 15.412 -5.581 -12.000 1.00 95.00 201 TYR A CA 1
ATOM 1604 C C . TYR A 1 201 ? 16.756 -6.311 -12.118 1.00 95.00 201 TYR A C 1
ATOM 1606 O O . TYR A 1 201 ? 17.464 -6.139 -13.107 1.00 95.00 201 TYR A O 1
ATOM 1614 N N . GLN A 1 202 ? 17.081 -7.207 -11.183 1.00 96.00 202 GLN A N 1
ATOM 1615 C CA . GLN A 1 202 ? 18.320 -7.990 -11.240 1.00 96.00 202 GLN A CA 1
ATOM 1616 C C . GLN A 1 202 ? 18.360 -8.937 -12.446 1.00 96.00 202 GLN A C 1
ATOM 1618 O O . GLN A 1 202 ? 19.403 -9.091 -13.086 1.00 96.00 202 GLN A O 1
ATOM 1623 N N . ARG A 1 203 ? 17.222 -9.552 -12.801 1.00 93.62 203 ARG A N 1
ATOM 1624 C CA . ARG A 1 203 ? 17.099 -10.349 -14.032 1.00 93.62 203 ARG A CA 1
ATOM 1625 C C . ARG A 1 203 ? 17.374 -9.492 -15.258 1.00 93.62 203 ARG A C 1
ATOM 1627 O O . ARG A 1 203 ? 18.218 -9.869 -16.066 1.00 93.62 203 ARG A O 1
ATOM 1634 N N . TRP A 1 204 ? 16.718 -8.335 -15.350 1.00 92.25 204 TRP A N 1
ATOM 1635 C CA . TRP A 1 204 ? 16.938 -7.388 -16.436 1.00 92.25 204 TRP A CA 1
ATOM 1636 C C . TRP A 1 204 ? 18.411 -6.979 -16.531 1.00 92.25 204 TRP A C 1
ATOM 1638 O O . TRP A 1 204 ? 18.987 -7.064 -17.611 1.00 92.25 204 TRP A O 1
ATOM 1648 N N . ARG A 1 205 ? 19.049 -6.635 -15.406 1.00 93.19 205 ARG A N 1
ATOM 1649 C CA . ARG A 1 205 ? 20.453 -6.207 -15.351 1.00 93.19 205 ARG A CA 1
ATOM 1650 C C . ARG A 1 205 ? 21.414 -7.297 -15.815 1.00 93.19 205 ARG A C 1
ATOM 1652 O O . ARG A 1 205 ? 22.302 -7.035 -16.624 1.00 93.19 205 ARG A O 1
ATOM 1659 N N . ARG A 1 206 ? 21.232 -8.528 -15.330 1.00 91.75 206 ARG A N 1
ATOM 1660 C CA . ARG A 1 206 ? 22.035 -9.688 -15.747 1.00 91.75 206 ARG A CA 1
ATOM 1661 C C . ARG A 1 206 ? 21.868 -9.969 -17.229 1.00 91.75 206 ARG A C 1
ATOM 1663 O O . ARG A 1 206 ? 22.838 -10.255 -17.924 1.00 91.75 206 ARG A O 1
ATOM 1670 N N . ASP A 1 207 ? 20.634 -9.915 -17.715 1.00 89.38 207 ASP A N 1
ATOM 1671 C CA . ASP A 1 207 ? 20.399 -10.116 -19.128 1.00 89.38 207 ASP A CA 1
ATOM 1672 C C . ASP A 1 207 ? 21.075 -8.984 -19.899 1.00 89.38 207 ASP A C 1
ATOM 1674 O O . ASP A 1 207 ? 21.763 -9.274 -20.874 1.00 89.38 207 ASP A O 1
ATOM 1678 N N . TRP A 1 208 ? 20.921 -7.719 -19.500 1.00 89.06 208 TRP A N 1
ATOM 1679 C CA . TRP A 1 208 ? 21.473 -6.537 -20.176 1.00 89.06 208 TRP A CA 1
ATOM 1680 C C . TRP A 1 208 ? 22.996 -6.594 -20.340 1.00 89.06 208 TRP A C 1
ATOM 1682 O O . TRP A 1 208 ? 23.502 -6.325 -21.429 1.00 89.06 208 TRP A O 1
ATOM 1692 N N . THR A 1 209 ? 23.707 -7.037 -19.301 1.00 86.56 209 THR A N 1
ATOM 1693 C CA . THR A 1 209 ? 25.171 -7.192 -19.305 1.00 86.56 209 THR A CA 1
ATOM 1694 C C . THR A 1 209 ? 25.658 -8.460 -20.001 1.00 86.56 209 THR A C 1
ATOM 1696 O O . THR A 1 209 ? 26.838 -8.546 -20.344 1.00 86.56 209 THR A O 1
ATOM 1699 N N . ARG A 1 210 ? 24.776 -9.437 -20.258 1.00 85.25 210 ARG A N 1
ATOM 1700 C CA . ARG A 1 210 ? 25.139 -10.672 -20.962 1.00 85.25 210 ARG A CA 1
ATOM 1701 C C . ARG A 1 210 ? 25.728 -10.347 -22.347 1.00 85.25 210 ARG A C 1
ATOM 1703 O O . ARG A 1 210 ? 25.052 -9.691 -23.149 1.00 85.25 210 ARG A O 1
ATOM 1710 N N . PRO A 1 211 ? 26.932 -10.857 -22.672 1.00 69.75 211 PRO A N 1
ATOM 1711 C CA . PRO A 1 211 ? 27.479 -10.783 -24.020 1.00 69.75 211 PRO A CA 1
ATOM 1712 C C . PRO A 1 211 ? 26.520 -11.433 -25.022 1.00 69.75 211 PRO A C 1
ATOM 1714 O O . PRO A 1 211 ? 25.961 -12.499 -24.763 1.00 69.75 211 PRO A O 1
ATOM 1717 N N . SER A 1 212 ? 26.313 -10.793 -26.170 1.00 64.44 212 SER A N 1
ATOM 1718 C CA . SER A 1 212 ? 25.495 -11.364 -27.241 1.00 64.44 212 SER A CA 1
ATOM 1719 C C . SER A 1 212 ? 26.199 -12.599 -27.809 1.00 64.44 212 SER A C 1
ATOM 1721 O O . SER A 1 212 ? 27.158 -12.455 -28.556 1.00 64.44 212 SER A O 1
ATOM 1723 N N . THR A 1 213 ? 25.723 -13.806 -27.491 1.00 55.16 213 THR A N 1
ATOM 1724 C CA . THR A 1 213 ? 26.223 -15.069 -28.071 1.00 55.16 213 THR A CA 1
ATOM 1725 C C . THR A 1 213 ? 25.701 -15.335 -29.486 1.00 55.16 213 THR A C 1
ATOM 1727 O O . THR A 1 213 ? 25.951 -16.398 -30.046 1.00 55.16 213 THR A O 1
ATOM 1730 N N . ALA A 1 214 ? 24.991 -14.381 -30.098 1.00 50.41 214 ALA A N 1
ATOM 1731 C CA . ALA A 1 214 ? 24.654 -14.458 -31.511 1.00 50.41 214 ALA A CA 1
ATOM 1732 C C . ALA A 1 214 ? 25.939 -14.321 -32.339 1.00 50.41 214 ALA A C 1
ATOM 1734 O O . ALA A 1 214 ? 26.526 -13.240 -32.416 1.00 50.41 214 ALA A O 1
ATOM 1735 N N . THR A 1 215 ? 26.358 -15.447 -32.916 1.00 37.94 215 THR A N 1
ATOM 1736 C CA . THR A 1 215 ? 27.359 -15.591 -33.973 1.00 37.94 215 THR A CA 1
ATOM 1737 C C . THR A 1 215 ? 27.460 -14.348 -34.847 1.00 37.94 215 THR A C 1
ATOM 1739 O O . THR A 1 215 ? 26.474 -13.890 -35.429 1.00 37.94 215 THR A O 1
ATOM 1742 N N . ALA A 1 216 ? 28.682 -13.834 -34.954 1.00 42.66 216 ALA A N 1
ATOM 1743 C CA . ALA A 1 216 ? 29.084 -12.856 -35.944 1.00 42.66 216 ALA A CA 1
ATOM 1744 C C . ALA A 1 216 ? 28.923 -13.449 -37.353 1.00 42.66 216 ALA A C 1
ATOM 1746 O O . ALA A 1 216 ? 29.872 -13.946 -37.945 1.00 42.66 216 ALA A O 1
ATOM 1747 N N . THR A 1 217 ? 27.715 -13.402 -37.906 1.00 41.22 217 THR A N 1
ATOM 1748 C CA . THR A 1 217 ? 27.502 -13.547 -39.344 1.00 41.22 217 THR A CA 1
ATOM 1749 C C . THR A 1 217 ? 26.820 -12.291 -39.873 1.00 41.22 217 THR A C 1
ATOM 1751 O O . THR A 1 217 ? 25.782 -11.837 -39.393 1.00 41.22 217 THR A O 1
ATOM 1754 N N . SER A 1 218 ? 27.472 -11.706 -40.876 1.00 41.38 218 SER A N 1
ATOM 1755 C CA . SER A 1 218 ? 27.067 -10.532 -41.650 1.00 41.38 218 SER A CA 1
ATOM 1756 C C . SER A 1 218 ? 27.202 -9.162 -40.968 1.00 41.38 218 SER A C 1
ATOM 1758 O O . SER A 1 218 ? 26.233 -8.456 -40.665 1.00 41.38 218 SER A O 1
ATOM 1760 N N . ALA A 1 219 ? 28.457 -8.718 -40.873 1.00 48.03 219 ALA A N 1
ATOM 1761 C CA . ALA A 1 219 ? 28.823 -7.308 -40.905 1.00 48.03 219 ALA A CA 1
ATOM 1762 C C . ALA A 1 219 ? 28.350 -6.658 -42.224 1.00 48.03 219 ALA A C 1
ATOM 1764 O O . ALA A 1 219 ? 29.006 -6.768 -43.252 1.00 48.03 219 ALA A O 1
ATOM 1765 N N . LYS A 1 220 ? 27.176 -6.017 -42.184 1.00 49.78 220 LYS A N 1
ATOM 1766 C CA . LYS A 1 220 ? 26.743 -4.868 -43.012 1.00 49.78 220 LYS A CA 1
ATOM 1767 C C . LYS A 1 220 ? 25.308 -4.510 -42.603 1.00 49.78 220 LYS A C 1
ATOM 1769 O O . LYS A 1 220 ? 24.339 -4.839 -43.280 1.00 49.78 220 LYS A O 1
ATOM 1774 N N . LYS A 1 221 ? 25.133 -3.867 -41.444 1.00 48.25 221 LYS A N 1
ATOM 1775 C CA . LYS A 1 221 ? 23.844 -3.258 -41.072 1.00 48.25 221 LYS A CA 1
ATOM 1776 C C . LYS A 1 221 ? 23.956 -1.749 -41.245 1.00 48.25 221 LYS A C 1
ATOM 1778 O O . LYS A 1 221 ? 24.652 -1.077 -40.496 1.00 48.25 221 LYS A O 1
ATOM 1783 N N . SER A 1 222 ? 23.278 -1.257 -42.279 1.00 49.00 222 SER A N 1
ATOM 1784 C CA . SER A 1 222 ? 23.141 0.152 -42.640 1.00 49.00 222 SER A CA 1
ATOM 1785 C C . SER A 1 222 ? 22.800 1.017 -41.421 1.00 49.00 222 SER A C 1
ATOM 1787 O O . SER A 1 222 ? 21.823 0.725 -40.724 1.00 49.00 222 SER A O 1
ATOM 1789 N N . THR A 1 223 ? 23.523 2.120 -41.237 1.00 54.06 223 THR A N 1
ATOM 1790 C CA . THR A 1 223 ? 23.243 3.221 -40.289 1.00 54.06 223 THR A CA 1
ATOM 1791 C C . THR A 1 223 ? 21.765 3.647 -40.261 1.00 54.06 223 THR A C 1
ATOM 1793 O O . THR A 1 223 ? 21.238 4.014 -39.211 1.00 54.06 223 THR A O 1
ATOM 1796 N N . SER A 1 224 ? 21.058 3.486 -41.385 1.00 59.00 224 SER A N 1
ATOM 1797 C CA . SER A 1 224 ? 19.613 3.700 -41.535 1.00 59.00 224 SER A CA 1
ATOM 1798 C C . SER A 1 224 ? 18.741 2.881 -40.559 1.00 59.00 224 SER A C 1
ATOM 1800 O O . SER A 1 224 ? 17.794 3.416 -39.983 1.00 59.00 224 SER A O 1
ATOM 1802 N N . LYS A 1 225 ? 19.078 1.612 -40.271 1.00 60.62 225 LYS A N 1
ATOM 1803 C CA . LYS A 1 225 ? 18.280 0.758 -39.361 1.00 60.62 225 LYS A CA 1
ATOM 1804 C C . LYS A 1 225 ? 18.386 1.201 -37.900 1.00 60.62 225 LYS A C 1
ATOM 1806 O O . LYS A 1 225 ? 17.365 1.247 -37.220 1.00 60.62 225 LYS A O 1
ATOM 1811 N N . THR A 1 226 ? 19.578 1.584 -37.441 1.00 61.50 226 THR A N 1
ATOM 1812 C CA . THR A 1 226 ? 19.804 2.106 -36.079 1.00 61.50 226 THR A CA 1
ATOM 1813 C C . THR A 1 226 ? 19.132 3.468 -35.874 1.00 61.50 226 THR A C 1
ATOM 1815 O O . THR A 1 226 ? 18.598 3.766 -34.806 1.00 61.50 226 THR A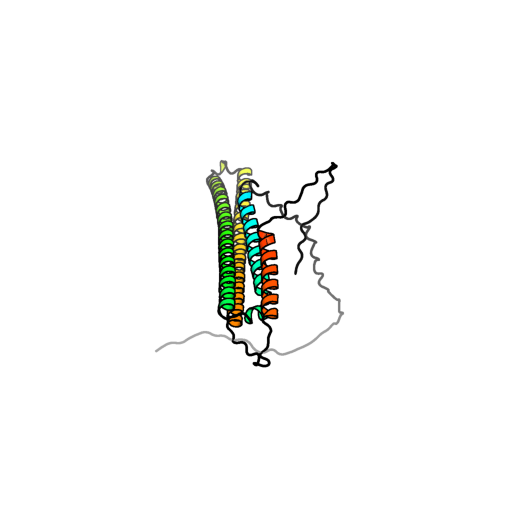 O 1
ATOM 1818 N N . PHE A 1 227 ? 19.094 4.297 -36.919 1.00 64.50 227 PHE A N 1
ATOM 1819 C CA . PHE A 1 227 ? 18.410 5.588 -36.881 1.00 64.50 227 PHE A CA 1
ATOM 1820 C C . PHE A 1 227 ? 16.878 5.440 -36.833 1.00 64.50 227 PHE A C 1
ATOM 1822 O O . PHE A 1 227 ? 16.199 6.150 -36.085 1.00 64.50 227 PHE A O 1
ATOM 1829 N N . LEU A 1 228 ? 16.317 4.475 -37.572 1.00 62.97 228 LEU A N 1
ATOM 1830 C CA . LEU A 1 228 ? 14.884 4.153 -37.550 1.00 62.97 228 LEU A CA 1
ATOM 1831 C C . LEU A 1 228 ? 14.429 3.582 -36.195 1.00 62.97 228 LEU A C 1
ATOM 1833 O O . LEU A 1 228 ? 13.357 3.959 -35.703 1.00 62.97 228 LEU A O 1
ATOM 1837 N N . THR A 1 229 ? 15.236 2.728 -35.555 1.00 68.50 229 THR A N 1
ATOM 1838 C CA . THR A 1 229 ? 14.956 2.223 -34.198 1.00 68.50 229 THR A CA 1
ATOM 1839 C C . THR A 1 229 ? 15.040 3.337 -33.159 1.00 68.50 229 THR A C 1
ATOM 1841 O O . THR A 1 229 ? 14.129 3.458 -32.338 1.00 68.50 229 THR A O 1
ATOM 1844 N N . PHE A 1 230 ? 16.032 4.229 -33.243 1.00 73.50 230 PHE A N 1
ATOM 1845 C CA . PHE A 1 230 ? 16.118 5.398 -32.362 1.00 73.50 230 PHE A CA 1
ATOM 1846 C C . PHE A 1 230 ? 14.931 6.362 -32.535 1.00 73.50 230 PHE A C 1
ATOM 1848 O O . PHE A 1 230 ? 14.340 6.807 -31.549 1.00 73.50 230 PHE A O 1
ATOM 1855 N N . ARG A 1 231 ? 14.504 6.651 -33.773 1.00 78.88 231 ARG A N 1
ATOM 1856 C CA . ARG A 1 231 ? 13.329 7.501 -34.048 1.00 78.88 231 ARG A CA 1
ATOM 1857 C C . ARG A 1 231 ? 12.040 6.887 -33.493 1.00 78.88 231 ARG A C 1
ATOM 1859 O O . ARG A 1 231 ? 11.210 7.600 -32.925 1.00 78.88 231 ARG A O 1
ATOM 1866 N N . SER A 1 232 ? 11.888 5.570 -33.620 1.00 78.00 232 SER A N 1
ATOM 1867 C CA . SER A 1 232 ? 10.746 4.820 -33.082 1.00 78.00 232 SER A CA 1
ATOM 1868 C C . SER A 1 232 ? 10.730 4.824 -31.553 1.00 78.00 232 SER A C 1
ATOM 1870 O O . SER A 1 232 ? 9.688 5.097 -30.952 1.00 78.00 232 SER A O 1
ATOM 1872 N N . PHE A 1 233 ? 11.891 4.612 -30.929 1.00 79.50 233 PHE A N 1
ATOM 1873 C CA . PHE A 1 233 ? 12.099 4.741 -29.488 1.00 79.50 233 PHE A CA 1
ATOM 1874 C C . PHE A 1 233 ? 11.731 6.149 -28.998 1.00 79.50 233 PHE A C 1
ATOM 1876 O O . PHE A 1 233 ? 10.840 6.298 -28.159 1.00 79.50 233 PHE A O 1
ATOM 1883 N N . LYS A 1 234 ? 12.314 7.193 -29.602 1.00 81.69 234 LYS A N 1
ATOM 1884 C CA . LYS A 1 234 ? 12.056 8.597 -29.250 1.00 81.69 234 LYS A CA 1
ATOM 1885 C C . LYS A 1 234 ? 10.574 8.948 -29.379 1.00 81.69 234 LYS A C 1
ATOM 1887 O O . LYS A 1 234 ? 10.020 9.570 -28.479 1.00 81.69 234 LYS A O 1
ATOM 1892 N N . LYS A 1 235 ? 9.894 8.503 -30.446 1.00 83.81 235 LYS A N 1
ATOM 1893 C CA . LYS A 1 235 ? 8.446 8.718 -30.637 1.00 83.81 235 LYS A CA 1
ATOM 1894 C C . LYS A 1 235 ? 7.611 8.021 -29.558 1.00 83.81 235 LYS A C 1
ATOM 1896 O O . LYS A 1 235 ? 6.620 8.588 -29.101 1.00 83.81 235 LYS A O 1
ATOM 1901 N N . ARG A 1 236 ? 7.988 6.810 -29.136 1.00 83.75 236 ARG A N 1
ATOM 1902 C CA . ARG A 1 236 ? 7.273 6.034 -28.107 1.00 83.75 236 ARG A CA 1
ATOM 1903 C C . ARG A 1 236 ? 7.426 6.664 -26.722 1.00 83.75 236 ARG A C 1
ATOM 1905 O O . ARG A 1 236 ? 6.425 6.851 -26.026 1.00 83.75 236 ARG A O 1
ATOM 1912 N N . VAL A 1 237 ? 8.647 7.062 -26.368 1.00 80.19 237 VAL A N 1
ATOM 1913 C CA . VAL A 1 237 ? 8.940 7.785 -25.124 1.00 80.19 237 VAL A CA 1
ATOM 1914 C C . VAL A 1 237 ? 8.234 9.140 -25.130 1.00 80.19 237 VAL A C 1
ATOM 1916 O O . VAL A 1 237 ? 7.450 9.408 -24.227 1.00 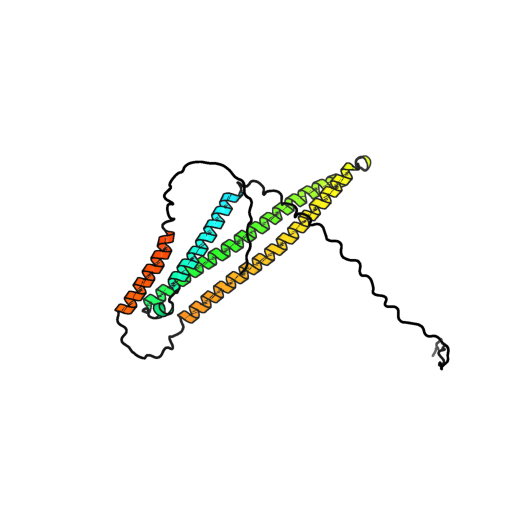80.19 237 VAL A O 1
ATOM 1919 N N . ALA A 1 238 ? 8.380 9.941 -26.189 1.00 81.75 238 ALA A N 1
ATOM 1920 C CA . ALA A 1 238 ? 7.723 11.245 -26.306 1.00 81.75 238 ALA A CA 1
ATOM 1921 C C . ALA A 1 238 ? 6.190 11.152 -26.300 1.00 81.75 238 ALA A C 1
ATOM 1923 O O . ALA A 1 238 ? 5.534 12.014 -25.736 1.00 81.75 238 ALA A O 1
ATOM 1924 N N . LYS A 1 239 ? 5.581 10.101 -26.862 1.00 83.69 239 LYS A N 1
ATOM 1925 C CA . LYS A 1 239 ? 4.127 9.877 -26.753 1.00 83.69 239 LYS A CA 1
ATOM 1926 C C . LYS A 1 239 ? 3.705 9.557 -25.318 1.00 83.69 239 LYS A C 1
ATOM 1928 O O . LYS A 1 239 ? 2.616 9.945 -24.903 1.00 83.69 239 LYS A O 1
ATOM 1933 N N . THR A 1 240 ? 4.545 8.838 -24.581 1.00 79.31 240 THR A N 1
ATOM 1934 C CA . THR A 1 240 ? 4.270 8.436 -23.197 1.00 79.31 240 THR A CA 1
ATOM 1935 C C . THR A 1 240 ? 4.462 9.616 -22.246 1.00 79.31 240 THR A C 1
ATOM 1937 O O . THR A 1 240 ? 3.570 9.892 -21.457 1.00 79.31 240 THR A O 1
ATOM 1940 N N . VAL A 1 241 ? 5.549 10.378 -22.399 1.00 75.44 241 VAL A N 1
ATOM 1941 C CA . VAL A 1 241 ? 5.864 11.590 -21.620 1.00 75.44 241 VAL A CA 1
ATOM 1942 C C . VAL A 1 241 ? 5.032 12.807 -22.071 1.00 75.44 241 VAL A C 1
ATOM 1944 O O . VAL A 1 241 ? 4.639 13.645 -21.273 1.00 75.44 241 VAL A O 1
ATOM 1947 N N . GLY A 1 242 ? 4.654 12.907 -23.343 1.00 65.12 242 GLY A N 1
ATOM 1948 C CA . GLY A 1 242 ? 3.775 13.972 -23.847 1.00 65.12 242 GLY A CA 1
ATOM 1949 C C . GLY A 1 242 ? 2.329 13.830 -23.365 1.00 65.12 242 GLY A C 1
ATOM 1950 O O . GLY A 1 242 ? 1.653 14.823 -23.121 1.00 65.12 242 GLY A O 1
ATOM 1951 N N . ARG A 1 243 ? 1.860 12.595 -23.132 1.00 60.06 243 ARG A N 1
ATOM 1952 C CA . ARG A 1 243 ? 0.601 12.341 -22.403 1.00 60.06 243 ARG A CA 1
ATOM 1953 C C . ARG A 1 243 ? 0.680 12.712 -20.919 1.00 60.06 243 ARG A C 1
ATOM 1955 O O . ARG A 1 243 ? -0.364 12.834 -20.293 1.00 60.06 243 ARG A O 1
ATOM 1962 N N . VAL A 1 244 ? 1.888 12.872 -20.381 1.00 51.75 244 VAL A N 1
ATOM 1963 C CA . VAL A 1 244 ? 2.157 13.244 -18.986 1.00 51.75 244 VAL A CA 1
ATOM 1964 C C . VAL A 1 244 ? 2.174 14.764 -18.808 1.00 51.75 244 VAL A C 1
ATOM 1966 O O . VAL A 1 244 ? 1.618 15.257 -17.837 1.00 51.75 244 VAL A O 1
ATOM 1969 N N . ALA A 1 245 ? 2.745 15.521 -19.752 1.00 51.06 245 ALA A N 1
ATOM 1970 C CA . ALA A 1 245 ? 2.838 16.986 -19.667 1.00 51.06 245 ALA A CA 1
ATOM 1971 C C . ALA A 1 245 ? 1.539 17.731 -20.043 1.00 51.06 245 ALA A C 1
ATOM 1973 O O . ALA A 1 245 ? 1.449 18.949 -19.918 1.00 51.06 245 ALA A O 1
ATOM 1974 N N . SER A 1 246 ? 0.523 17.028 -20.545 1.00 41.22 246 SER A N 1
ATOM 1975 C CA . SER A 1 246 ? -0.755 17.624 -20.939 1.00 41.22 246 SER A CA 1
ATOM 1976 C C . SER A 1 246 ? -1.907 16.735 -20.482 1.00 41.22 246 SER A C 1
ATOM 1978 O O . SER A 1 246 ? -2.323 15.844 -21.233 1.00 41.22 246 SER A O 1
ATOM 1980 N N . PRO A 1 247 ? -2.473 16.957 -19.279 1.00 46.06 247 PRO A N 1
ATOM 1981 C CA . PRO A 1 247 ? -3.788 16.417 -18.988 1.00 46.06 247 PRO A CA 1
ATOM 1982 C C . PRO A 1 247 ? -4.731 17.027 -20.027 1.00 46.06 247 PRO A C 1
ATOM 1984 O O . PRO A 1 247 ? -4.831 18.247 -20.147 1.00 46.06 247 PRO A O 1
ATOM 1987 N N . LYS A 1 248 ? -5.366 16.191 -20.857 1.00 43.56 248 LYS A N 1
ATOM 1988 C CA . LYS A 1 248 ? -6.351 16.647 -21.846 1.00 43.56 248 LYS A CA 1
ATOM 1989 C C . LYS A 1 248 ? -7.332 17.601 -21.155 1.00 43.56 248 LYS A C 1
ATOM 1991 O O . LYS A 1 248 ? -8.174 17.150 -20.381 1.00 43.56 248 LYS A O 1
ATOM 1996 N N . LYS A 1 249 ? -7.271 18.896 -21.487 1.00 39.66 249 LYS A N 1
ATOM 1997 C CA . LYS A 1 249 ? -8.377 19.837 -21.283 1.00 39.66 249 LYS A CA 1
ATOM 1998 C C . LYS A 1 249 ? -9.591 19.212 -21.976 1.00 39.66 249 LYS A C 1
ATOM 2000 O O . LYS A 1 249 ? -9.675 19.217 -23.204 1.00 39.66 249 LYS A O 1
ATOM 2005 N N . LYS A 1 250 ? -10.508 18.614 -21.209 1.00 40.22 250 LYS A N 1
ATOM 2006 C CA . LYS A 1 250 ? -11.860 18.312 -21.692 1.00 40.22 250 LYS A CA 1
ATOM 2007 C C . LYS A 1 250 ? -12.464 19.663 -22.075 1.00 40.22 250 LYS A C 1
ATOM 2009 O O . LYS A 1 250 ? -12.825 20.452 -21.210 1.00 40.22 250 LYS A O 1
ATOM 2014 N N . LYS A 1 251 ? -12.482 19.962 -23.375 1.00 36.12 251 LYS A N 1
ATOM 2015 C CA . LYS A 1 251 ? -13.144 21.141 -23.931 1.00 36.12 251 LYS A CA 1
ATOM 2016 C C . LYS A 1 251 ? -14.636 20.968 -23.650 1.00 36.12 251 LYS A C 1
ATOM 2018 O O . LYS A 1 251 ? -15.264 20.058 -24.185 1.00 36.12 251 LYS A O 1
ATOM 2023 N N . GLY A 1 252 ? -15.146 21.770 -22.721 1.00 35.78 252 GLY A N 1
ATOM 2024 C CA . GLY A 1 252 ? -16.540 21.749 -22.314 1.00 35.78 252 GLY A CA 1
ATOM 2025 C C . GLY A 1 252 ? -17.467 22.098 -23.475 1.00 35.78 252 GLY A C 1
ATOM 2026 O O . GLY A 1 252 ? -17.227 23.051 -24.213 1.00 35.78 252 GLY A O 1
ATOM 2027 N N . LYS A 1 253 ? -18.550 21.335 -23.588 1.00 31.16 253 LYS A N 1
ATOM 2028 C CA . LYS A 1 253 ? -19.820 21.792 -24.149 1.00 31.16 253 LYS A CA 1
ATOM 2029 C C . LYS A 1 253 ? -20.864 21.596 -23.043 1.00 31.16 253 LYS A C 1
ATOM 2031 O O . LYS A 1 253 ? -21.130 20.462 -22.659 1.00 31.16 253 LYS A O 1
ATOM 2036 N N . ARG A 1 254 ? -21.371 22.703 -22.489 1.00 31.78 254 ARG A N 1
ATOM 2037 C CA . ARG A 1 254 ? -22.608 22.780 -21.680 1.00 31.78 254 ARG A CA 1
ATOM 2038 C C . ARG A 1 254 ? -23.793 22.676 -22.664 1.00 31.78 254 ARG A C 1
ATOM 2040 O O . ARG A 1 254 ? -23.745 23.365 -23.676 1.00 31.78 254 ARG A O 1
ATOM 2047 N N . SER A 1 255 ? -24.601 21.608 -22.592 1.00 36.94 255 SER A N 1
ATOM 2048 C CA . SER A 1 255 ? -25.922 21.438 -21.917 1.00 36.94 255 SER A CA 1
ATOM 2049 C C . SER A 1 255 ? -27.117 21.821 -22.824 1.00 36.94 255 SER A C 1
ATOM 2051 O O . SER A 1 255 ? -26.931 22.701 -23.659 1.00 36.94 255 SER A O 1
ATO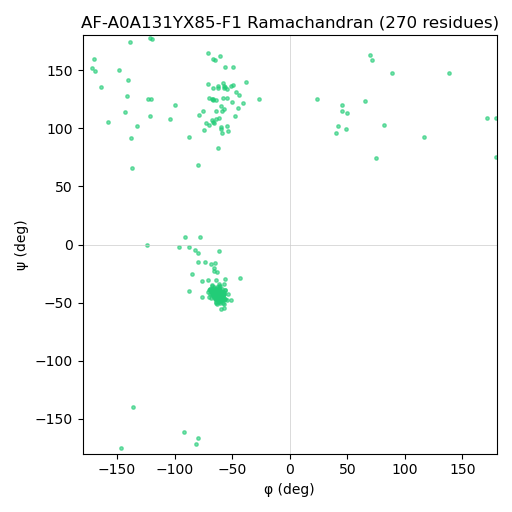M 2053 N N . PRO A 1 256 ? -28.303 21.173 -22.710 1.00 41.47 256 PRO A N 1
ATOM 2054 C CA . PRO A 1 256 ? -29.243 21.498 -21.624 1.00 41.47 256 PRO A CA 1
ATOM 2055 C C . PRO A 1 256 ? -29.991 20.310 -20.952 1.00 41.47 256 PRO A C 1
ATOM 2057 O O . PRO A 1 256 ? -30.377 19.339 -21.587 1.00 41.47 256 PRO A O 1
ATOM 2060 N N . THR A 1 257 ? -30.132 20.454 -19.630 1.00 32.19 257 THR A N 1
ATOM 2061 C CA . THR A 1 257 ? -31.290 20.261 -18.718 1.00 32.19 257 THR A CA 1
ATOM 2062 C C . THR A 1 257 ? -32.247 19.036 -18.762 1.00 32.19 257 THR A C 1
ATOM 2064 O O . THR A 1 257 ? -33.113 18.960 -19.623 1.00 32.19 257 THR A O 1
ATOM 2067 N N . ALA A 1 258 ? -32.188 18.262 -17.651 1.00 30.06 258 ALA A N 1
ATOM 2068 C CA . ALA A 1 258 ? -33.243 17.578 -16.844 1.00 30.06 258 ALA A CA 1
ATOM 2069 C C . ALA A 1 258 ? -34.013 16.334 -17.378 1.00 30.06 258 ALA A C 1
ATOM 2071 O O . ALA A 1 258 ? -34.102 16.162 -18.588 1.00 30.06 258 ALA A O 1
ATOM 2072 N N . PRO A 1 259 ? -34.628 15.483 -16.504 1.00 37.09 259 PRO A N 1
ATOM 2073 C CA . PRO A 1 259 ? -34.668 15.484 -15.031 1.00 37.09 259 PRO A CA 1
ATOM 2074 C C . PRO A 1 259 ? -34.117 14.197 -14.364 1.00 37.09 259 PRO A C 1
ATOM 2076 O O . PRO A 1 259 ? -33.686 13.245 -15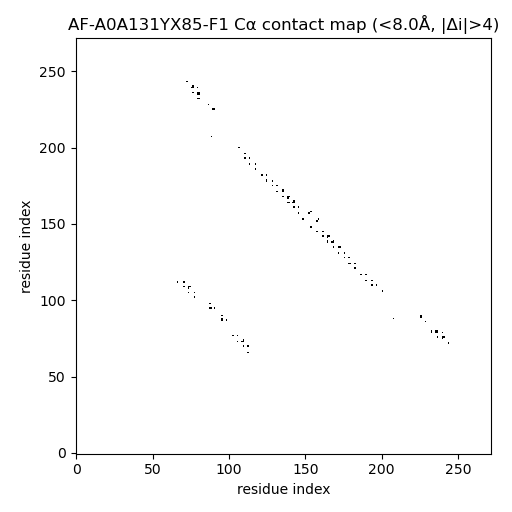.007 1.00 37.09 259 PRO A O 1
ATOM 2079 N N . ALA A 1 260 ? -34.109 14.220 -13.031 1.00 39.19 260 ALA A N 1
ATOM 2080 C CA . ALA A 1 260 ? -33.643 13.177 -12.127 1.00 39.19 260 ALA A CA 1
ATOM 2081 C C . ALA A 1 260 ? -34.341 11.819 -12.312 1.00 39.19 260 ALA A C 1
ATOM 2083 O O . ALA A 1 260 ? -35.567 11.758 -12.301 1.00 39.19 260 ALA A O 1
ATOM 2084 N N . GLN A 1 261 ? -33.555 10.737 -12.341 1.00 30.69 261 GLN A N 1
ATOM 2085 C CA . GLN A 1 261 ? -33.991 9.404 -11.924 1.00 30.69 261 GLN A CA 1
ATOM 2086 C C . GLN A 1 261 ? -32.855 8.689 -11.186 1.00 30.69 261 GLN A C 1
ATOM 2088 O O . GLN A 1 261 ? -31.714 8.621 -11.639 1.00 30.69 261 GLN A O 1
ATOM 2093 N N . SER A 1 262 ? -33.198 8.202 -10.002 1.00 40.12 262 SER A N 1
ATOM 2094 C CA . SER A 1 262 ? -32.420 7.307 -9.161 1.00 40.12 262 SER A CA 1
ATOM 2095 C C . SER A 1 262 ? -32.268 5.938 -9.823 1.00 40.12 262 SER A C 1
ATOM 2097 O O . SER A 1 262 ? -33.277 5.277 -10.054 1.00 40.12 262 SER A O 1
ATOM 2099 N N . THR A 1 263 ? -31.040 5.455 -10.006 1.00 30.59 263 THR A N 1
ATOM 2100 C CA . THR A 1 263 ? -30.780 4.014 -10.136 1.00 30.59 263 THR A CA 1
ATOM 2101 C C . THR A 1 263 ? -29.472 3.637 -9.451 1.00 30.59 263 THR A C 1
ATOM 2103 O O . THR A 1 263 ? -28.381 4.044 -9.846 1.00 30.59 263 THR A O 1
ATOM 2106 N N . SER A 1 264 ? -29.651 2.851 -8.393 1.00 35.66 264 SER A N 1
ATOM 2107 C CA . SER A 1 264 ? -28.734 1.852 -7.854 1.00 35.66 264 SER A CA 1
ATOM 2108 C C . SER A 1 264 ? -27.984 1.078 -8.948 1.00 35.66 264 SER A C 1
ATOM 2110 O O . SER A 1 264 ? -28.618 0.727 -9.936 1.00 35.66 264 SER A O 1
ATOM 2112 N N . THR A 1 265 ? -26.685 0.811 -8.743 1.00 33.12 265 THR A N 1
ATOM 2113 C CA . THR A 1 265 ? -25.969 -0.463 -9.022 1.00 33.12 265 THR A CA 1
ATOM 2114 C C . THR A 1 265 ? -24.461 -0.243 -8.829 1.00 33.12 265 THR A C 1
ATOM 2116 O O . THR A 1 265 ? -23.862 0.609 -9.476 1.00 33.12 265 THR A O 1
ATOM 2119 N N . GLU A 1 266 ? -23.880 -0.802 -7.770 1.00 30.66 266 GLU A N 1
ATOM 2120 C CA . GLU A 1 266 ? -23.095 -2.052 -7.777 1.00 30.66 266 GLU A CA 1
ATOM 2121 C C . GLU A 1 266 ? -21.629 -1.882 -8.220 1.00 30.66 266 GLU A C 1
ATOM 2123 O O . GLU A 1 266 ? -21.284 -1.798 -9.397 1.00 30.66 266 GLU A O 1
ATOM 2128 N N . LEU A 1 267 ? -20.741 -1.885 -7.220 1.00 32.44 267 LEU A N 1
ATOM 2129 C CA . LEU A 1 267 ? -19.312 -2.140 -7.376 1.00 32.44 267 LEU A CA 1
ATOM 2130 C C . LEU A 1 267 ? -19.114 -3.621 -7.725 1.00 32.44 267 LEU A C 1
ATOM 2132 O O . LEU A 1 267 ? -19.173 -4.490 -6.856 1.00 32.44 267 LEU A O 1
ATOM 2136 N N . CYS A 1 268 ? -18.857 -3.903 -8.999 1.00 30.62 268 CYS A N 1
ATOM 2137 C CA . CYS A 1 268 ? -18.480 -5.234 -9.454 1.00 30.62 268 CYS A CA 1
ATOM 2138 C C . CYS A 1 268 ? -16.993 -5.501 -9.160 1.00 30.62 268 CYS A C 1
ATOM 2140 O O . CYS A 1 268 ? -16.094 -4.913 -9.765 1.00 30.62 268 CYS A O 1
ATOM 2142 N N . CYS A 1 269 ? -16.747 -6.427 -8.233 1.00 34.16 269 CYS A N 1
ATOM 2143 C CA . CYS A 1 269 ? -15.553 -7.263 -8.221 1.00 34.16 269 CYS A CA 1
ATOM 2144 C C . CYS A 1 269 ? -15.572 -8.213 -9.426 1.00 34.16 269 CYS A C 1
ATOM 2146 O O . CYS A 1 269 ? -16.554 -8.917 -9.631 1.00 34.16 269 CYS A O 1
ATOM 2148 N N . SER A 1 270 ? -14.453 -8.340 -10.136 1.00 40.06 270 SER A N 1
ATOM 2149 C CA . SER A 1 270 ? -14.068 -9.543 -10.897 1.00 40.06 270 SER A CA 1
ATOM 2150 C C . SER A 1 270 ? -12.547 -9.490 -11.083 1.00 40.06 270 SER A C 1
ATOM 2152 O O . SER A 1 270 ? -12.033 -8.531 -11.646 1.00 40.06 270 SER A O 1
ATOM 2154 N N . LYS A 1 271 ? -11.772 -10.299 -10.346 1.00 36.50 271 LYS A N 1
ATOM 2155 C CA . LYS A 1 271 ? -11.255 -11.620 -10.759 1.00 36.50 271 LYS A CA 1
ATOM 2156 C C . LYS A 1 271 ? -10.611 -11.610 -12.152 1.00 36.50 271 LYS A C 1
ATOM 2158 O O . LYS A 1 271 ? -11.317 -11.725 -13.148 1.00 36.50 271 LYS A O 1
ATOM 2163 N N . LEU A 1 272 ? -9.279 -11.533 -12.163 1.00 33.72 272 LEU A N 1
ATOM 2164 C CA . LEU A 1 272 ? -8.339 -12.462 -12.808 1.00 33.72 272 LEU A CA 1
ATOM 2165 C C . LEU A 1 272 ? -6.950 -12.250 -12.190 1.00 33.72 272 LEU A C 1
ATOM 2167 O O . LEU A 1 272 ? -6.587 -11.072 -11.971 1.00 33.72 272 LEU A O 1
#

Secondary structure (DSSP, 8-state):
---------------------------------PPPPP--------PPPPPS-TTSSHHHHHHHHHHHHHHHHHHHHHHHHHTTHHHHTTS-HHHHHHHHHHHHHHHHHHHHHHHHHHHHHHHHHHHHHHHHHHHHHHHHHHHHHHHTS-GGG--HHHHHHHHHHHHHHHHHHHHHHHHHHHHHHHHHHHHHHHHHHHHHHHHHHHHHHS---S--------HHHHHHHHHHHHHHHHHHHHHHH---------------------------

pLDDT: mean 72.91, std 24.37, range [30.06, 98.38]

Sequence (272 aa):
MAGGPPDRPARRRRAPDSPPAVGVVAAVSDTPTTPRPVPLHHQSRPSLPAPADPFRFREMDALTEMGVAYARQVRNVRRAVLADTGALRQFTSPGRKAVEEVEEGLFQVQRMHSHLVARANNLVYRLQDVLLQEESNRLRKQMHWIATLPAEKQTSQVRDREHDLIVRIVRIVNKRDAILAEHHVEQRRAANELRQMEKEYQRWRRDWTRPSTATATSAKKSTSKTFLTFRSFKKRVAKTVGRVASPKKKKGKRSPTAPAQSTSTELCCSKL

Mean predicted aligned error: 17.67 Å

InterPro domains:
  IPR022735 bMERB domain [PF12130] (87-193)
  IPR022735 bMERB domain [SM01203] (56-199)
  IPR040127 BMERB domain-containing protein 1 [PTHR22704] (98-225)

Solvent-accessible surface area (backbone atoms only — not comparable to full-atom values): 17296 Å² total; per-residue (Å²): 135,86,81,85,88,89,87,86,85,89,87,86,82,79,87,84,83,89,87,90,90,85,80,90,80,81,94,74,90,81,73,82,83,70,84,77,84,75,83,78,72,83,74,73,74,80,77,73,77,77,72,82,61,81,72,84,47,50,67,59,52,51,52,49,52,51,49,54,50,49,54,52,49,54,53,49,48,50,50,44,70,56,70,51,57,73,63,51,68,71,43,54,72,69,56,40,50,53,51,49,54,51,50,52,52,54,48,51,53,53,50,52,50,54,52,51,51,52,51,53,52,52,49,54,56,50,51,52,47,50,56,46,48,53,52,42,50,53,46,51,53,54,45,49,54,59,73,69,52,58,76,93,68,64,41,71,70,51,52,52,52,47,52,52,41,51,54,51,42,51,52,46,52,56,50,46,54,50,49,52,53,50,51,55,49,51,54,53,48,51,53,46,55,52,52,49,53,50,51,52,50,53,50,51,52,55,57,71,69,48,77,80,82,71,73,96,71,78,98,78,79,61,70,66,58,62,50,52,52,49,52,51,45,51,52,44,41,48,54,54,52,51,58,64,81,43,75,79,77,77,80,84,77,87,82,87,85,87,81,94,78,91,75,91,81,82,90,79,84,78,93,132

Foldseek 3Di:
DDDDDDDDDDDDDDDDDDDDDDDDDDDDDDDPPDDDDDDPDPPPDPPDPDDDDPPPCPVVVVVVVVLVVVLVLLVLLLCLLCVCLVLQLPDDPVSLVVSVVSNVVSLVVNLVSLVVVLVVLVVVLVVLLVVLVVVLVVLVVVLVVLVPDDPVPPDPVSVVSNVVSVVSNVVSVVVNVVSVVVNVVSNVVSVVVSVVSVVVSVVVVVVSPDDPPPDPDDDDDDPVVSVVVVVSSCVSSCVSVVCVVDDPPPPDDDDDDDDDDDDDDDDDDDDD

Organism: Rhipicephalus appendiculatus (NCBI:txid34631)

Radius of gyration: 37.78 Å; Cα contacts (8 Å, |Δi|>4): 61; chains: 1; bounding box: 65×97×103 Å